Protein AF-A0A7S3GQQ9-F1 (afdb_monomer_lite)

Structure (mmCIF, N/CA/C/O backbone):
data_AF-A0A7S3GQQ9-F1
#
_entry.id   AF-A0A7S3GQQ9-F1
#
loop_
_atom_site.group_PDB
_atom_site.id
_atom_site.type_symbol
_atom_site.label_atom_id
_atom_site.label_alt_id
_atom_site.label_comp_id
_atom_site.label_asym_id
_atom_site.label_entity_id
_atom_site.label_seq_id
_atom_site.pdbx_PDB_ins_code
_atom_site.Cartn_x
_atom_site.Cartn_y
_atom_site.Cartn_z
_atom_site.occupancy
_atom_site.B_iso_or_equiv
_atom_site.auth_seq_id
_atom_site.auth_comp_id
_atom_site.auth_asym_id
_atom_site.auth_atom_id
_atom_site.pdbx_PDB_model_num
ATOM 1 N N . VAL A 1 1 ? 5.346 -10.139 11.114 1.00 88.38 1 VAL A N 1
ATOM 2 C CA . VAL A 1 1 ? 5.149 -9.420 9.827 1.00 88.38 1 VAL A CA 1
ATOM 3 C C . VAL A 1 1 ? 6.403 -9.417 8.951 1.00 88.38 1 VAL A C 1
ATOM 5 O O . VAL A 1 1 ? 6.369 -10.086 7.929 1.00 88.38 1 VAL A O 1
ATOM 8 N N . ARG A 1 2 ? 7.532 -8.804 9.357 1.00 91.38 2 ARG A N 1
ATOM 9 C CA . ARG A 1 2 ? 8.764 -8.683 8.534 1.00 91.38 2 ARG A CA 1
ATOM 10 C C . ARG A 1 2 ? 9.183 -9.958 7.782 1.00 91.38 2 ARG A C 1
ATOM 12 O O . ARG A 1 2 ? 9.299 -9.917 6.566 1.00 91.38 2 ARG A O 1
ATOM 19 N N . LYS A 1 3 ? 9.342 -11.098 8.471 1.00 93.31 3 LYS A N 1
ATOM 20 C CA . LYS A 1 3 ? 9.699 -12.393 7.844 1.00 93.31 3 LYS A CA 1
ATOM 21 C C . LYS A 1 3 ? 8.714 -12.811 6.739 1.00 93.31 3 LYS A C 1
ATOM 23 O O . LYS A 1 3 ? 9.135 -13.244 5.674 1.00 93.31 3 LYS A O 1
ATOM 28 N N . SER A 1 4 ? 7.415 -12.641 6.989 1.00 90.06 4 SER A N 1
ATOM 29 C CA . SER A 1 4 ? 6.343 -12.953 6.034 1.00 90.06 4 SER A CA 1
ATOM 30 C C . SER A 1 4 ? 6.395 -12.036 4.813 1.00 90.06 4 SER A C 1
ATOM 32 O O . SER A 1 4 ? 6.231 -12.504 3.693 1.00 90.06 4 SER A O 1
ATOM 34 N N . THR A 1 5 ? 6.648 -10.742 5.019 1.00 91.31 5 THR A N 1
ATOM 35 C CA . THR A 1 5 ? 6.787 -9.763 3.935 1.00 91.31 5 THR A CA 1
ATOM 36 C C . THR A 1 5 ? 8.020 -10.055 3.083 1.00 91.31 5 THR A C 1
ATOM 38 O O . THR A 1 5 ? 7.912 -10.063 1.864 1.00 91.31 5 THR A O 1
ATOM 41 N N . VAL A 1 6 ? 9.164 -10.383 3.698 1.00 95.38 6 VAL A N 1
ATOM 42 C CA . VAL A 1 6 ? 10.376 -10.809 2.973 1.00 95.38 6 VAL A CA 1
ATOM 43 C C . VAL A 1 6 ? 10.081 -12.034 2.109 1.00 95.38 6 VAL A C 1
ATOM 45 O O . VAL A 1 6 ? 10.368 -12.026 0.919 1.00 95.38 6 VAL A O 1
ATOM 48 N N . GLN A 1 7 ? 9.453 -13.067 2.680 1.00 93.38 7 GLN A N 1
ATOM 49 C CA . GLN A 1 7 ? 9.078 -14.267 1.931 1.00 93.38 7 GLN A CA 1
ATOM 50 C C . GLN A 1 7 ? 8.156 -13.937 0.751 1.00 93.38 7 GLN A C 1
ATOM 52 O O . GLN A 1 7 ? 8.340 -14.476 -0.338 1.00 93.38 7 GLN A O 1
ATOM 57 N N . TRP A 1 8 ? 7.190 -13.039 0.953 1.00 90.81 8 TRP A N 1
ATOM 58 C CA . TRP A 1 8 ? 6.289 -12.614 -0.109 1.00 90.81 8 TRP A CA 1
ATOM 59 C C . TRP A 1 8 ? 7.029 -11.851 -1.218 1.00 90.81 8 TRP A C 1
ATOM 61 O O . TRP A 1 8 ? 6.858 -12.199 -2.381 1.00 90.81 8 TRP A O 1
ATOM 71 N N . ILE A 1 9 ? 7.908 -10.897 -0.889 1.00 92.69 9 ILE A N 1
ATOM 72 C CA . ILE A 1 9 ? 8.714 -10.154 -1.878 1.00 92.69 9 ILE A CA 1
ATOM 73 C C . ILE A 1 9 ? 9.568 -11.121 -2.708 1.00 92.69 9 ILE A C 1
ATOM 75 O O . ILE A 1 9 ? 9.606 -11.033 -3.937 1.00 92.69 9 ILE A O 1
ATOM 79 N N . THR A 1 10 ? 10.236 -12.067 -2.044 1.00 92.31 10 THR A N 1
ATOM 80 C CA . THR A 1 10 ? 11.167 -12.981 -2.709 1.00 92.31 10 THR A CA 1
ATOM 81 C C . THR A 1 10 ? 10.444 -14.006 -3.581 1.00 92.31 10 THR A C 1
ATOM 83 O O . THR A 1 10 ? 10.880 -14.252 -4.704 1.00 92.31 10 THR A O 1
ATOM 86 N N . ASN A 1 11 ? 9.331 -14.572 -3.100 1.00 89.25 11 ASN A N 1
ATOM 87 C CA . ASN A 1 11 ? 8.756 -15.788 -3.688 1.00 89.25 11 ASN A CA 1
ATOM 88 C C . ASN A 1 11 ? 7.364 -15.608 -4.301 1.00 89.25 11 ASN A C 1
ATOM 90 O O . ASN A 1 11 ? 6.955 -16.429 -5.117 1.00 89.25 11 ASN A O 1
ATOM 94 N N . CYS A 1 12 ? 6.607 -14.590 -3.889 1.00 87.50 12 CYS A N 1
ATOM 95 C CA . CYS A 1 12 ? 5.177 -14.488 -4.199 1.00 87.50 12 CYS A CA 1
ATOM 96 C C . CYS A 1 12 ? 4.792 -13.208 -4.944 1.00 87.50 12 CYS A C 1
ATOM 98 O O . CYS A 1 12 ? 3.729 -13.177 -5.559 1.00 87.50 12 CYS A O 1
ATOM 100 N N . LEU A 1 13 ? 5.623 -12.163 -4.893 1.00 87.88 13 LEU A N 1
ATOM 101 C CA . LEU A 1 13 ? 5.375 -10.895 -5.569 1.00 87.88 13 LEU A CA 1
ATOM 102 C C . LEU A 1 13 ? 5.328 -11.117 -7.096 1.00 87.88 13 LEU A C 1
ATOM 104 O O . LEU A 1 13 ? 6.356 -11.481 -7.683 1.00 87.88 13 LEU A O 1
ATOM 108 N N . PRO A 1 14 ? 4.171 -10.884 -7.749 1.00 85.75 14 PRO A N 1
ATOM 109 C CA . PRO A 1 14 ? 3.947 -11.260 -9.142 1.00 85.75 14 PRO A CA 1
ATOM 110 C C . PRO A 1 14 ? 4.463 -10.186 -10.117 1.00 85.75 14 PRO A C 1
ATOM 112 O O . PRO A 1 14 ? 3.692 -9.590 -10.872 1.00 85.75 14 PRO A O 1
ATOM 115 N N . LEU A 1 15 ? 5.775 -9.927 -10.118 1.00 85.56 15 LEU A N 1
ATOM 116 C CA . LEU A 1 15 ? 6.415 -8.917 -10.981 1.00 85.56 15 LEU A CA 1
ATOM 117 C C . LEU A 1 15 ? 6.165 -9.168 -12.474 1.00 85.56 15 LEU A C 1
ATOM 119 O O . LEU A 1 15 ? 5.977 -8.234 -13.253 1.00 85.56 15 LEU A O 1
ATOM 123 N N . GLU A 1 16 ? 6.064 -10.437 -12.861 1.00 85.62 16 GLU A N 1
ATOM 124 C CA . GLU A 1 16 ? 5.759 -10.900 -14.217 1.00 85.62 16 GLU A CA 1
ATOM 125 C C . GLU A 1 16 ? 4.399 -10.405 -14.706 1.00 85.62 16 GLU A C 1
ATOM 127 O O . GLU A 1 16 ? 4.106 -10.466 -15.904 1.00 85.62 16 GLU A O 1
ATOM 132 N N . ARG A 1 17 ? 3.540 -9.969 -13.781 1.00 82.44 17 ARG A N 1
ATOM 133 C CA . ARG A 1 17 ? 2.213 -9.450 -14.076 1.00 82.44 17 ARG A CA 1
ATOM 134 C C . ARG A 1 17 ? 2.162 -7.930 -14.190 1.00 82.44 17 ARG A C 1
ATOM 136 O O . ARG A 1 17 ? 1.295 -7.418 -14.894 1.00 82.44 17 ARG A O 1
ATOM 143 N N . LEU A 1 18 ? 3.146 -7.238 -13.625 1.00 79.00 18 LEU A N 1
ATOM 144 C CA . LEU A 1 18 ? 3.287 -5.784 -13.717 1.00 79.00 18 LEU A CA 1
ATOM 145 C C . LEU A 1 18 ? 3.920 -5.327 -15.037 1.00 79.00 18 LEU A C 1
ATOM 147 O O . LEU A 1 18 ? 3.739 -4.187 -15.443 1.00 79.00 18 LEU A O 1
ATOM 151 N N . THR A 1 19 ? 4.632 -6.207 -15.746 1.00 79.31 19 THR A N 1
ATOM 152 C CA . THR A 1 19 ? 5.284 -5.859 -17.017 1.00 79.31 19 THR A CA 1
ATOM 153 C C . THR A 1 19 ? 5.236 -6.993 -18.038 1.00 79.31 19 THR A C 1
ATOM 155 O O . THR A 1 19 ? 5.184 -8.172 -17.687 1.00 79.31 19 THR A O 1
ATOM 158 N N . LEU A 1 20 ? 5.256 -6.634 -19.325 1.00 76.50 20 LEU A N 1
ATOM 159 C CA . LEU A 1 20 ? 5.416 -7.581 -20.433 1.00 76.50 20 LEU A CA 1
ATOM 160 C C . LEU A 1 20 ? 6.873 -8.047 -20.582 1.00 76.50 20 LEU A C 1
ATOM 162 O O . LEU A 1 20 ? 7.127 -9.141 -21.084 1.00 76.50 20 LEU A O 1
ATOM 166 N N . LYS A 1 21 ? 7.835 -7.229 -20.136 1.00 79.19 21 LYS A N 1
ATOM 167 C CA . LYS A 1 21 ? 9.267 -7.527 -20.231 1.00 79.19 21 LYS A CA 1
ATOM 168 C C . LYS A 1 21 ? 9.681 -8.432 -19.072 1.00 79.19 21 LYS A C 1
ATOM 170 O O . LYS A 1 21 ? 9.809 -7.979 -17.939 1.00 79.19 21 LYS A O 1
ATOM 175 N N . LYS A 1 22 ? 9.898 -9.714 -19.363 1.00 81.31 22 LYS A N 1
ATOM 176 C CA . LYS A 1 22 ? 10.307 -10.728 -18.378 1.00 81.31 22 LYS A CA 1
ATOM 177 C C . LYS A 1 22 ? 11.829 -10.783 -18.234 1.00 81.31 22 LYS A C 1
ATOM 179 O O . LYS A 1 22 ? 12.447 -11.784 -18.582 1.00 81.31 22 LYS A O 1
ATOM 184 N N . ASP A 1 23 ? 12.430 -9.695 -17.757 1.00 91.19 23 ASP A N 1
ATOM 185 C CA . ASP A 1 23 ? 13.863 -9.669 -17.458 1.00 91.19 23 ASP A CA 1
ATOM 186 C C . ASP A 1 23 ? 14.133 -10.072 -16.002 1.00 91.19 23 ASP A C 1
ATOM 188 O O . ASP A 1 23 ? 13.773 -9.367 -15.056 1.00 91.19 23 ASP A O 1
ATOM 192 N N . VAL A 1 24 ? 14.811 -11.208 -15.831 1.00 91.88 24 VAL A N 1
ATOM 193 C CA . VAL A 1 24 ? 15.143 -11.784 -14.521 1.00 91.88 24 VAL A CA 1
ATOM 194 C C . VAL A 1 24 ? 16.036 -10.846 -13.710 1.00 91.88 24 VAL A C 1
ATOM 196 O O . VAL A 1 24 ? 15.862 -10.745 -12.494 1.00 91.88 24 VAL A O 1
ATOM 199 N N . ARG A 1 25 ? 16.965 -10.130 -14.362 1.00 93.81 25 ARG A N 1
ATOM 200 C CA . ARG A 1 25 ? 17.867 -9.196 -13.670 1.00 93.81 25 ARG A CA 1
ATOM 201 C C . ARG A 1 25 ? 17.085 -8.016 -13.108 1.00 93.81 25 ARG A C 1
ATOM 203 O O . ARG A 1 25 ? 17.190 -7.744 -11.916 1.00 93.81 25 ARG A O 1
ATOM 210 N N . THR A 1 26 ? 16.229 -7.401 -13.924 1.00 92.56 26 THR A N 1
ATOM 211 C CA . THR A 1 26 ? 15.314 -6.339 -13.486 1.00 92.56 26 THR A CA 1
ATOM 212 C C . THR A 1 26 ? 14.441 -6.799 -12.318 1.00 92.56 26 THR A C 1
ATOM 214 O O . THR A 1 26 ? 14.336 -6.090 -11.320 1.00 92.56 26 THR A O 1
ATOM 217 N N . PHE A 1 27 ? 13.856 -7.999 -12.379 1.00 94.25 27 PHE A N 1
ATOM 218 C CA . PHE A 1 27 ? 13.040 -8.517 -11.275 1.00 94.25 27 PHE A CA 1
ATOM 219 C C . PHE A 1 27 ? 13.831 -8.724 -9.989 1.00 94.25 27 PHE A C 1
ATOM 221 O O . PHE A 1 27 ? 13.328 -8.421 -8.909 1.00 94.25 27 PHE A O 1
ATOM 228 N N . HIS A 1 28 ? 15.064 -9.216 -10.086 1.00 95.19 28 HIS A N 1
ATOM 229 C CA . HIS A 1 28 ? 15.936 -9.323 -8.926 1.00 95.19 28 HIS A CA 1
ATOM 230 C C . HIS A 1 28 ? 16.237 -7.944 -8.324 1.00 95.19 28 HIS A C 1
ATOM 232 O O . HIS A 1 28 ? 16.066 -7.763 -7.121 1.00 95.19 28 HIS A O 1
ATOM 238 N N . THR A 1 29 ? 16.587 -6.954 -9.151 1.00 95.19 29 THR A N 1
ATOM 239 C CA . THR A 1 29 ? 16.833 -5.575 -8.705 1.00 95.19 29 THR A CA 1
ATOM 240 C C . THR A 1 29 ? 15.618 -4.973 -8.001 1.00 95.19 29 THR A C 1
ATOM 242 O O . THR A 1 29 ? 15.770 -4.404 -6.922 1.00 95.19 29 THR A O 1
ATOM 245 N N . VAL A 1 30 ? 14.414 -5.149 -8.556 1.00 95.19 30 VAL A N 1
ATOM 246 C CA . VAL A 1 30 ? 13.167 -4.685 -7.926 1.00 95.19 30 VAL A CA 1
ATOM 247 C C . VAL A 1 30 ? 12.942 -5.384 -6.586 1.00 95.19 30 VAL A C 1
ATOM 249 O O . VAL A 1 30 ? 12.647 -4.732 -5.595 1.00 95.19 30 VAL A O 1
ATOM 252 N N . ARG A 1 31 ? 13.124 -6.707 -6.498 1.00 95.94 31 ARG A N 1
ATOM 253 C CA . ARG A 1 31 ? 12.977 -7.417 -5.214 1.00 95.94 31 ARG A CA 1
ATOM 254 C C . ARG A 1 31 ? 13.957 -6.898 -4.163 1.00 95.94 31 ARG A C 1
ATOM 256 O O . ARG A 1 31 ? 13.552 -6.686 -3.027 1.00 95.94 31 ARG A O 1
ATOM 263 N N . VAL A 1 32 ? 15.214 -6.657 -4.534 1.00 96.31 32 VAL A N 1
ATOM 264 C CA . VAL A 1 32 ? 16.226 -6.107 -3.619 1.00 96.31 32 VAL A CA 1
ATOM 265 C C . VAL A 1 32 ? 15.848 -4.700 -3.152 1.00 96.31 32 VAL A C 1
ATOM 267 O O . VAL A 1 32 ? 15.940 -4.428 -1.955 1.00 96.31 32 VAL A O 1
ATOM 270 N N . SER A 1 33 ? 15.357 -3.828 -4.041 1.00 95.81 33 SER A N 1
ATOM 271 C CA . SER A 1 33 ? 14.954 -2.467 -3.656 1.00 95.81 33 SER A CA 1
ATOM 272 C C . SER A 1 33 ? 13.759 -2.442 -2.698 1.00 95.81 33 SER A C 1
ATOM 274 O O . SER A 1 33 ? 13.627 -1.519 -1.905 1.00 95.81 33 SER A O 1
ATOM 276 N N . LEU A 1 34 ? 12.909 -3.472 -2.715 1.00 96.69 34 LEU A N 1
ATOM 277 C CA . LEU A 1 34 ? 11.761 -3.601 -1.808 1.00 96.69 34 LEU A CA 1
ATOM 278 C C . LEU A 1 34 ? 12.126 -4.120 -0.409 1.00 96.69 34 LEU A C 1
ATOM 280 O O . LEU A 1 34 ? 11.298 -4.076 0.499 1.00 96.69 34 LEU A O 1
ATOM 284 N N . LEU A 1 35 ? 13.351 -4.617 -0.217 1.00 97.12 35 LEU A N 1
ATOM 285 C CA . LEU A 1 35 ? 13.828 -5.168 1.056 1.00 97.12 35 LEU A CA 1
ATOM 286 C C . LEU A 1 35 ? 14.537 -4.130 1.939 1.00 97.12 35 LEU A C 1
ATOM 288 O O . LEU A 1 35 ? 15.109 -4.493 2.972 1.00 97.12 35 LEU A O 1
ATOM 292 N N . VAL A 1 36 ? 14.497 -2.849 1.569 1.00 96.94 36 VAL A N 1
ATOM 293 C CA . VAL A 1 36 ? 15.103 -1.779 2.368 1.00 96.94 36 VAL A CA 1
ATOM 294 C C . VAL A 1 36 ? 14.316 -1.530 3.669 1.00 96.94 36 VAL A C 1
ATOM 296 O O . VAL A 1 36 ? 13.090 -1.688 3.694 1.00 96.94 36 VAL A O 1
ATOM 299 N N . PRO A 1 37 ? 14.983 -1.163 4.782 1.00 96.94 37 PRO A N 1
ATOM 300 C CA . PRO A 1 37 ? 14.340 -0.953 6.084 1.00 96.94 37 PRO A CA 1
ATOM 301 C C . PRO A 1 37 ? 13.153 0.019 6.061 1.00 96.94 37 PRO A C 1
ATOM 303 O O . PRO A 1 37 ? 12.180 -0.177 6.791 1.00 96.94 37 PRO A O 1
ATOM 306 N N . GLU A 1 38 ? 13.224 1.043 5.218 1.00 97.31 38 GLU A N 1
ATOM 307 C CA . GLU A 1 38 ? 12.233 2.106 5.053 1.00 97.31 38 GLU A CA 1
ATOM 308 C C . GLU A 1 38 ? 10.870 1.547 4.632 1.00 97.31 38 GLU A C 1
ATOM 310 O O . GLU A 1 38 ? 9.848 1.984 5.157 1.00 97.31 38 GLU A O 1
ATOM 315 N N . VAL A 1 39 ? 10.845 0.508 3.788 1.00 97.38 39 VAL A N 1
ATOM 316 C CA . VAL A 1 39 ? 9.603 -0.168 3.375 1.00 97.38 39 VAL A CA 1
ATOM 317 C C . VAL A 1 39 ? 8.908 -0.799 4.580 1.00 97.38 39 VAL A C 1
ATOM 319 O O . VAL A 1 39 ? 7.702 -0.649 4.762 1.00 97.38 39 VAL A O 1
ATOM 322 N N . PHE A 1 40 ? 9.660 -1.469 5.457 1.00 97.75 40 PHE A N 1
ATOM 323 C CA . PHE A 1 40 ? 9.090 -2.099 6.652 1.00 97.75 40 PHE A CA 1
ATOM 324 C C . PHE A 1 40 ? 8.633 -1.076 7.693 1.00 97.75 40 PHE A C 1
ATOM 326 O O . PHE A 1 40 ? 7.600 -1.287 8.332 1.00 97.75 40 PHE A O 1
ATOM 333 N N . LYS A 1 41 ? 9.379 0.025 7.856 1.00 97.81 41 LYS A N 1
ATOM 334 C CA . LYS A 1 41 ? 8.972 1.148 8.714 1.00 97.81 41 LYS A CA 1
ATOM 335 C C . LYS A 1 41 ? 7.652 1.739 8.223 1.00 97.81 41 LYS A C 1
ATOM 337 O O . LYS A 1 41 ? 6.728 1.897 9.017 1.00 97.81 41 LYS A O 1
ATOM 342 N N . LEU A 1 42 ? 7.539 1.974 6.915 1.00 97.81 42 LEU A N 1
ATOM 343 C CA . LEU A 1 42 ? 6.335 2.516 6.300 1.00 97.81 42 LEU A CA 1
ATOM 344 C C . LEU A 1 42 ? 5.137 1.563 6.437 1.00 97.81 42 LEU A C 1
ATOM 346 O O . LEU A 1 42 ? 4.053 2.010 6.797 1.00 97.81 42 LEU A O 1
ATOM 350 N N . ILE A 1 43 ? 5.330 0.248 6.262 1.00 98.00 43 ILE A N 1
ATOM 351 C CA . ILE A 1 43 ? 4.286 -0.761 6.532 1.00 98.00 43 ILE A CA 1
ATOM 352 C C . ILE A 1 43 ? 3.769 -0.649 7.970 1.00 98.00 43 ILE A C 1
ATOM 354 O O . ILE A 1 43 ? 2.557 -0.626 8.186 1.00 98.00 43 ILE A O 1
ATOM 358 N N . GLY A 1 44 ? 4.669 -0.589 8.956 1.00 97.56 44 GLY A N 1
ATOM 359 C CA . GLY A 1 44 ? 4.288 -0.475 10.366 1.00 97.56 44 GLY A CA 1
ATOM 360 C C . GLY A 1 44 ? 3.500 0.805 10.643 1.00 97.56 44 GLY A C 1
ATOM 361 O O . GLY A 1 44 ? 2.420 0.751 11.231 1.00 97.56 44 GLY A O 1
ATOM 362 N N . LEU A 1 45 ? 3.999 1.936 10.143 1.00 97.38 45 LEU A N 1
ATOM 363 C CA . LEU A 1 45 ? 3.378 3.242 10.328 1.00 97.38 45 LEU A CA 1
ATOM 364 C C . LEU A 1 45 ? 1.987 3.319 9.688 1.00 97.38 45 LEU A C 1
ATOM 366 O O . LEU A 1 45 ? 1.037 3.747 10.338 1.00 97.38 45 LEU A O 1
ATOM 370 N N . LEU A 1 46 ? 1.840 2.825 8.457 1.00 97.56 46 LEU A N 1
ATOM 371 C CA . LEU A 1 46 ? 0.555 2.767 7.759 1.00 97.56 46 LEU A CA 1
ATOM 372 C C . LEU A 1 46 ? -0.438 1.833 8.440 1.00 97.56 46 LEU A C 1
ATOM 374 O O . LEU A 1 46 ? -1.625 2.138 8.492 1.00 97.56 46 LEU A O 1
ATOM 378 N N . SER A 1 47 ? 0.037 0.718 8.995 1.00 97.06 47 SER A N 1
ATOM 379 C CA . SER A 1 47 ? -0.818 -0.207 9.743 1.00 97.06 47 SER A CA 1
ATOM 380 C C . SER A 1 47 ? -1.363 0.445 11.012 1.00 97.06 47 SER A C 1
ATOM 382 O O . SER A 1 47 ? -2.546 0.307 11.312 1.00 97.06 47 SER A O 1
ATOM 384 N N . HIS A 1 48 ? -0.522 1.183 11.743 1.00 95.75 48 HIS A N 1
ATOM 385 C CA . HIS A 1 48 ? -0.957 1.933 12.920 1.00 95.75 48 HIS A CA 1
ATOM 386 C C . HIS A 1 48 ? -1.881 3.095 12.560 1.00 95.75 48 HIS A C 1
ATOM 388 O O . HIS A 1 48 ? -2.902 3.271 13.218 1.00 95.75 48 HIS A O 1
ATOM 394 N N . LEU A 1 49 ? -1.568 3.851 11.507 1.00 95.06 49 LEU A N 1
ATOM 395 C CA . LEU A 1 49 ? -2.426 4.935 11.036 1.00 95.06 49 LEU A CA 1
ATOM 396 C C . LEU A 1 49 ? -3.811 4.396 10.660 1.00 95.06 49 LEU A C 1
ATOM 398 O O . LEU A 1 49 ? -4.826 4.901 11.130 1.00 95.06 49 LEU A O 1
ATOM 402 N N . LEU A 1 50 ? -3.858 3.315 9.879 1.00 95.12 50 LEU A N 1
ATOM 403 C CA . LEU A 1 50 ? -5.110 2.681 9.478 1.00 95.12 50 LEU A CA 1
ATOM 404 C C . LEU A 1 50 ? -5.901 2.143 10.674 1.00 95.12 50 LEU A C 1
ATOM 406 O O . LEU A 1 50 ? -7.121 2.285 10.701 1.00 95.12 50 LEU A O 1
ATOM 410 N N . TYR A 1 51 ? -5.224 1.548 11.661 1.00 95.12 51 TYR A N 1
ATOM 411 C CA . TYR A 1 51 ? -5.871 1.094 12.890 1.00 95.12 51 TYR A CA 1
ATOM 412 C C . TYR A 1 51 ? -6.626 2.241 13.564 1.00 95.12 51 TYR A C 1
ATOM 414 O O . TYR A 1 51 ? -7.814 2.099 13.841 1.00 95.12 51 TYR A O 1
ATOM 422 N N . TRP A 1 52 ? -5.976 3.387 13.770 1.00 93.81 52 TRP A N 1
ATOM 423 C CA . TRP A 1 52 ? -6.618 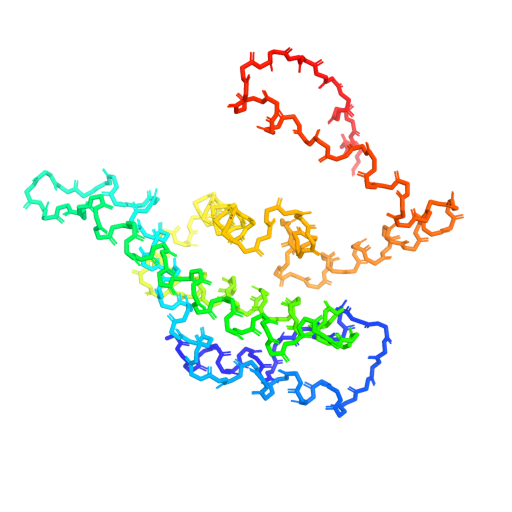4.526 14.424 1.00 93.81 52 TRP A CA 1
ATOM 424 C C . TRP A 1 52 ? -7.760 5.115 13.596 1.00 93.81 52 TRP A C 1
ATOM 426 O O . TRP A 1 52 ? -8.793 5.462 14.159 1.00 93.81 52 TRP A O 1
ATOM 436 N N . LEU A 1 53 ? -7.627 5.137 12.268 1.00 90.81 53 LEU A N 1
ATOM 437 C CA . LEU A 1 53 ? -8.668 5.642 11.368 1.00 90.81 53 LEU A CA 1
ATOM 438 C C . LEU A 1 53 ? -9.900 4.729 11.247 1.00 90.81 53 LEU A C 1
ATOM 440 O O . LEU A 1 53 ? -10.975 5.215 10.909 1.00 90.81 53 LEU A O 1
ATOM 444 N N . VAL A 1 54 ? -9.755 3.415 11.453 1.00 90.31 54 VAL A N 1
ATOM 445 C CA . VAL A 1 54 ? -10.833 2.436 11.199 1.00 90.31 54 VAL A CA 1
ATOM 446 C C . VAL A 1 54 ? -11.360 1.796 12.479 1.00 90.31 54 VAL A C 1
ATOM 448 O O . VAL A 1 54 ? -12.567 1.645 12.635 1.00 90.31 54 VAL A O 1
ATOM 451 N N . LEU A 1 55 ? -10.469 1.396 13.382 1.00 89.12 55 LEU A N 1
ATOM 452 C CA . LEU A 1 55 ? -10.799 0.641 14.593 1.00 89.12 55 LEU A CA 1
ATOM 453 C C . LEU A 1 55 ? -10.663 1.476 15.870 1.00 89.12 55 LEU A C 1
ATOM 455 O O . LEU A 1 55 ? -11.217 1.091 16.896 1.00 89.12 55 LEU A O 1
ATOM 459 N N . GLY A 1 56 ? -9.966 2.616 15.815 1.00 85.56 56 GLY A N 1
ATOM 460 C CA . GLY A 1 56 ? -9.760 3.503 16.964 1.00 85.56 56 GLY A CA 1
ATOM 461 C C . GLY A 1 56 ? -11.062 3.997 17.598 1.00 85.56 56 GLY A C 1
ATOM 462 O O . GLY A 1 56 ? -11.121 4.159 18.812 1.00 85.56 56 GLY A O 1
ATOM 463 N N . VAL A 1 57 ? -12.123 4.137 16.798 1.00 84.06 57 VAL A N 1
ATOM 464 C CA . VAL A 1 57 ? -13.463 4.555 17.251 1.00 84.06 57 VAL A CA 1
ATOM 465 C C . VAL A 1 57 ? -14.145 3.548 18.182 1.00 84.06 57 VAL A C 1
ATOM 467 O O . VAL A 1 57 ? -15.059 3.919 18.905 1.00 84.06 57 VAL A O 1
ATOM 470 N N . ASN A 1 58 ? -13.709 2.284 18.181 1.00 83.38 58 ASN A N 1
ATOM 471 C CA . ASN A 1 58 ? -14.307 1.216 18.989 1.00 83.38 58 ASN A CA 1
ATOM 472 C C . ASN A 1 58 ? -13.625 1.047 20.357 1.00 83.38 58 ASN A C 1
ATOM 474 O O . ASN A 1 58 ? -13.911 0.084 21.070 1.00 83.38 58 ASN A O 1
ATOM 478 N N . ARG A 1 59 ? -12.671 1.917 20.711 1.00 84.44 59 ARG A N 1
ATOM 479 C CA . ARG A 1 59 ? -11.999 1.858 22.013 1.00 84.44 59 ARG A CA 1
ATOM 480 C C . ARG A 1 59 ? -12.913 2.382 23.116 1.00 84.44 59 ARG A C 1
ATOM 482 O O . ARG A 1 59 ? -13.766 3.229 22.872 1.00 84.44 59 ARG A O 1
ATOM 489 N N . SER A 1 60 ? -12.723 1.866 24.330 1.00 82.38 60 SER A N 1
ATOM 490 C CA . SER A 1 60 ? -13.477 2.338 25.492 1.00 82.38 60 SER A CA 1
ATOM 491 C C . SER A 1 60 ? -13.155 3.809 25.780 1.00 82.38 60 SER A C 1
ATOM 493 O O . SER A 1 60 ? -12.036 4.249 25.528 1.00 82.38 60 SER A O 1
ATOM 495 N N . GLU A 1 61 ? -14.099 4.567 26.343 1.00 75.81 61 GLU A N 1
ATOM 496 C CA . GLU A 1 61 ? -13.855 5.961 26.766 1.00 75.81 61 GLU A CA 1
ATOM 497 C C . GLU A 1 61 ? -12.748 6.075 27.829 1.00 75.81 61 GLU A C 1
ATOM 499 O O . GLU A 1 61 ? -12.147 7.133 27.993 1.00 75.81 61 GLU A O 1
ATOM 504 N N . ASN A 1 62 ? -12.447 4.971 28.522 1.00 78.88 62 ASN A N 1
ATOM 505 C CA . ASN A 1 62 ? -11.383 4.893 29.520 1.00 78.88 62 ASN A CA 1
ATOM 506 C C . ASN A 1 62 ? -10.000 4.619 28.904 1.00 78.88 62 ASN A C 1
ATOM 508 O O . ASN A 1 62 ? -8.990 4.701 29.605 1.00 78.88 62 ASN A O 1
ATOM 512 N N . ASP A 1 63 ? -9.932 4.273 27.617 1.00 83.69 63 ASP A N 1
ATOM 513 C CA . ASP A 1 63 ? -8.672 4.084 26.911 1.00 83.69 63 ASP A CA 1
ATOM 514 C C . ASP A 1 63 ? -8.131 5.435 26.438 1.00 83.69 63 ASP A C 1
ATOM 516 O O . ASP A 1 63 ? -8.861 6.277 25.918 1.00 83.69 63 ASP A O 1
ATOM 520 N N . GLN A 1 64 ? -6.814 5.617 26.533 1.00 80.19 64 GLN A N 1
ATOM 521 C CA . GLN A 1 64 ? -6.164 6.801 25.987 1.00 80.19 64 GLN A CA 1
ATOM 522 C C . GLN A 1 64 ? -6.390 6.882 24.469 1.00 80.19 64 GLN A C 1
ATOM 524 O O . GLN A 1 64 ? -5.900 6.043 23.704 1.00 80.19 64 GLN A O 1
ATOM 529 N N . GLN A 1 65 ? -7.135 7.901 24.039 1.00 85.12 65 GLN A N 1
ATOM 530 C CA . GLN A 1 65 ? -7.334 8.199 22.627 1.00 85.12 65 GLN A CA 1
ATOM 531 C C . GLN A 1 65 ? -6.069 8.811 22.022 1.00 85.12 65 GLN A C 1
ATOM 533 O O . GLN A 1 65 ? -5.282 9.480 22.698 1.00 85.12 65 GLN A O 1
ATOM 538 N N . LEU A 1 66 ? -5.870 8.570 20.728 1.00 86.75 66 LEU A N 1
ATOM 539 C CA . LEU A 1 66 ? -4.816 9.235 19.977 1.00 86.75 66 LEU A CA 1
ATOM 540 C C . LEU A 1 66 ? -5.204 10.704 19.780 1.00 86.75 66 LEU A C 1
ATOM 542 O O . LEU A 1 66 ? -6.301 10.982 19.299 1.00 86.75 66 LEU A O 1
ATOM 546 N N . THR A 1 67 ? -4.313 11.631 20.130 1.00 90.75 67 THR A N 1
ATOM 547 C CA . THR A 1 67 ? -4.568 13.058 19.901 1.00 90.75 67 THR A CA 1
ATOM 548 C C . THR A 1 67 ? -4.491 13.394 18.411 1.00 90.75 67 THR A C 1
ATOM 550 O O . THR A 1 67 ? -3.839 12.689 17.630 1.00 90.75 67 THR A O 1
ATOM 553 N N . GLU A 1 68 ? -5.137 14.487 18.001 1.00 88.62 68 GLU A N 1
ATOM 554 C CA . GLU A 1 68 ? -5.097 14.952 16.609 1.00 88.62 68 GLU A CA 1
ATOM 555 C C . GLU A 1 68 ? -3.669 15.302 16.165 1.00 88.62 68 GLU A C 1
ATOM 557 O O . GLU A 1 68 ? -3.287 15.039 15.020 1.00 88.62 68 GLU A O 1
ATOM 562 N N . GLU A 1 69 ? -2.839 15.820 17.075 1.00 91.75 69 GLU A N 1
ATOM 563 C CA . GLU A 1 69 ? -1.431 16.120 16.805 1.00 91.75 69 GLU A CA 1
ATOM 564 C C . GLU A 1 69 ? -0.635 14.842 16.542 1.00 91.75 69 GLU A C 1
ATOM 566 O O . GLU A 1 69 ? 0.166 14.792 15.608 1.00 91.75 69 GLU A O 1
ATOM 571 N N . ALA A 1 70 ? -0.873 13.783 17.323 1.00 92.06 70 ALA A N 1
ATOM 572 C CA . ALA A 1 70 ? -0.213 12.499 17.125 1.00 92.06 70 ALA A CA 1
ATOM 573 C C . ALA A 1 70 ? -0.645 11.840 15.804 1.00 92.06 70 ALA A C 1
ATOM 575 O O . ALA A 1 70 ? 0.199 11.307 15.078 1.00 92.06 70 ALA A O 1
ATOM 576 N N . LEU A 1 71 ? -1.931 11.927 15.446 1.00 90.00 71 LEU A N 1
ATOM 577 C CA . LEU A 1 71 ? -2.434 11.448 14.156 1.00 90.00 71 LEU A CA 1
ATOM 578 C C . LEU A 1 71 ? -1.795 12.210 12.984 1.00 90.00 71 LEU A C 1
ATOM 580 O O . LEU A 1 71 ? -1.341 11.596 12.015 1.00 90.00 71 LEU A O 1
ATOM 584 N N . SER A 1 72 ? -1.702 13.536 13.100 1.00 89.31 72 SER A N 1
ATOM 585 C CA . SER A 1 72 ? -1.067 14.403 12.102 1.00 89.31 72 SER A CA 1
ATOM 586 C C . SER A 1 72 ? 0.426 14.101 11.961 1.00 89.31 72 SER A C 1
ATOM 588 O O . SER A 1 72 ? 0.933 13.982 10.847 1.00 89.31 72 SER A O 1
ATOM 590 N N . ALA A 1 73 ? 1.131 13.881 13.073 1.00 93.25 73 ALA A N 1
ATOM 591 C CA . ALA A 1 73 ? 2.537 13.488 13.062 1.00 93.25 73 ALA A CA 1
ATOM 592 C C . ALA A 1 73 ? 2.754 12.136 12.361 1.00 93.25 73 ALA A C 1
ATOM 594 O O . ALA A 1 73 ? 3.691 11.989 11.574 1.00 93.25 73 ALA A O 1
ATOM 595 N N . MET A 1 74 ? 1.871 11.156 12.588 1.00 93.31 74 MET A N 1
ATOM 596 C CA . MET A 1 74 ? 1.926 9.866 11.891 1.00 93.31 74 MET A CA 1
ATOM 597 C C . MET A 1 74 ? 1.694 10.007 10.385 1.00 93.31 74 MET A C 1
ATOM 599 O O . MET A 1 74 ? 2.384 9.355 9.599 1.00 93.31 74 MET A O 1
ATOM 603 N N . PHE A 1 75 ? 0.741 10.851 9.984 1.00 92.19 75 PHE A N 1
ATOM 604 C CA . PHE A 1 75 ? 0.476 11.154 8.579 1.00 92.19 75 PHE A CA 1
ATOM 605 C C . PHE A 1 75 ? 1.714 11.755 7.905 1.00 92.19 75 PHE A C 1
ATOM 607 O O . PHE A 1 75 ? 2.173 11.236 6.886 1.00 92.19 75 PHE A O 1
ATOM 614 N N . THR A 1 76 ? 2.297 12.797 8.506 1.00 91.62 76 THR A N 1
ATOM 615 C CA . THR A 1 76 ? 3.500 13.463 7.992 1.00 91.62 76 THR A CA 1
ATOM 616 C C . THR A 1 76 ? 4.664 12.487 7.872 1.00 91.62 76 THR A C 1
ATOM 618 O O . THR A 1 76 ? 5.257 12.375 6.803 1.00 91.62 76 THR A O 1
ATOM 621 N N . ALA A 1 77 ? 4.931 11.689 8.909 1.00 95.94 77 ALA A N 1
ATOM 622 C CA . ALA A 1 77 ? 6.007 10.701 8.878 1.00 95.94 77 ALA A CA 1
ATOM 623 C C . ALA A 1 77 ? 5.805 9.633 7.782 1.00 95.94 77 ALA A C 1
ATOM 625 O O . ALA A 1 77 ? 6.771 9.179 7.164 1.00 95.94 77 ALA A O 1
ATOM 626 N N . ALA A 1 78 ? 4.557 9.231 7.504 1.00 95.00 78 ALA A N 1
ATOM 627 C CA . ALA A 1 78 ? 4.256 8.280 6.434 1.00 95.00 78 ALA A CA 1
ATOM 628 C C . ALA A 1 78 ? 4.495 8.904 5.058 1.00 95.00 78 ALA A C 1
ATOM 630 O O . ALA A 1 78 ? 5.085 8.262 4.186 1.00 95.00 78 ALA A O 1
ATOM 631 N N . HIS A 1 79 ? 4.081 10.158 4.882 1.00 92.69 79 HIS A N 1
ATOM 632 C CA . HIS A 1 79 ? 4.277 10.904 3.646 1.00 92.69 79 HIS A CA 1
ATOM 633 C C . HIS A 1 79 ? 5.762 11.193 3.369 1.00 92.69 79 HIS A C 1
ATOM 635 O O . HIS A 1 79 ? 6.220 11.054 2.234 1.00 92.69 79 HIS A O 1
ATOM 641 N N . GLU A 1 80 ? 6.544 11.539 4.392 1.00 94.19 80 GLU A N 1
ATOM 642 C CA . GLU A 1 80 ? 7.990 11.760 4.274 1.00 94.19 80 GLU A CA 1
ATOM 643 C C . GLU A 1 80 ? 8.729 10.479 3.870 1.00 94.19 80 GLU A C 1
ATOM 645 O O . GLU A 1 80 ? 9.512 10.487 2.918 1.00 94.19 80 GLU A O 1
ATOM 650 N N . LEU A 1 81 ? 8.439 9.352 4.535 1.00 96.56 81 LEU A N 1
ATOM 651 C CA . LEU A 1 81 ? 9.018 8.053 4.181 1.00 96.56 81 LEU A CA 1
ATOM 652 C C . LEU A 1 81 ? 8.651 7.630 2.756 1.00 96.56 81 LEU A C 1
ATOM 654 O O . LEU A 1 81 ? 9.513 7.143 2.021 1.00 96.56 81 LEU A O 1
ATOM 658 N N . TRP A 1 82 ? 7.393 7.829 2.354 1.00 95.25 82 TRP A N 1
ATOM 659 C CA . TRP A 1 82 ? 6.973 7.588 0.977 1.00 95.25 82 TRP A CA 1
ATOM 660 C C . TRP A 1 82 ? 7.735 8.471 -0.010 1.00 95.25 82 TRP A C 1
ATOM 662 O O . TRP A 1 82 ? 8.294 7.944 -0.963 1.00 95.25 82 TRP A O 1
ATOM 672 N N . SER A 1 83 ? 7.842 9.776 0.245 1.00 93.38 83 SER A N 1
ATOM 673 C CA . SER A 1 83 ? 8.545 10.722 -0.633 1.00 93.38 83 SER A CA 1
ATOM 674 C C . SER A 1 83 ? 10.013 10.335 -0.857 1.00 93.38 83 SER A C 1
ATOM 676 O O . SER A 1 83 ? 10.529 10.465 -1.969 1.00 93.38 83 SER A O 1
ATOM 678 N N . VAL A 1 84 ? 10.689 9.821 0.178 1.00 95.31 84 VAL A N 1
ATOM 679 C CA . VAL A 1 84 ? 12.060 9.293 0.069 1.00 95.31 84 VAL A CA 1
ATOM 680 C C . VAL A 1 84 ? 12.107 8.067 -0.844 1.00 95.31 84 VAL A C 1
ATOM 682 O O . VAL A 1 84 ? 12.923 8.025 -1.765 1.00 95.31 84 VAL A O 1
ATOM 685 N N . LEU A 1 85 ? 11.237 7.079 -0.613 1.00 95.81 85 LEU A N 1
ATOM 686 C CA . LEU A 1 85 ? 11.170 5.857 -1.423 1.00 95.81 85 LEU A CA 1
ATOM 687 C C . LEU A 1 85 ? 10.773 6.152 -2.876 1.00 95.81 85 LEU A C 1
ATOM 689 O O . LEU A 1 85 ? 11.354 5.607 -3.814 1.00 95.81 85 LEU A O 1
ATOM 693 N N . GLU A 1 86 ? 9.815 7.052 -3.076 1.00 94.56 86 GLU A N 1
ATOM 694 C CA . GLU A 1 86 ? 9.369 7.493 -4.390 1.00 94.56 86 GLU A CA 1
ATOM 695 C C . GLU A 1 86 ? 10.496 8.208 -5.142 1.00 94.56 86 GLU A C 1
ATOM 697 O O . GLU A 1 86 ? 10.778 7.897 -6.303 1.00 94.56 86 GLU A O 1
ATOM 702 N N . GLY A 1 87 ? 11.196 9.122 -4.464 1.00 93.00 87 GLY A N 1
ATOM 703 C CA . GLY A 1 87 ? 12.320 9.878 -5.011 1.00 93.00 87 GLY A CA 1
ATOM 704 C C . GLY A 1 87 ? 13.439 9.000 -5.578 1.00 93.00 87 GLY A C 1
ATOM 705 O O . GLY A 1 87 ? 14.051 9.369 -6.581 1.00 93.00 87 GLY A O 1
ATOM 706 N N . GLN A 1 88 ? 13.663 7.813 -5.004 1.00 94.81 88 GLN A N 1
ATOM 707 C CA . GLN A 1 88 ? 14.668 6.848 -5.474 1.00 94.81 88 GLN A CA 1
ATOM 708 C C . GLN A 1 88 ? 14.321 6.211 -6.829 1.00 94.81 88 GLN A C 1
ATOM 710 O O . GLN A 1 88 ? 15.204 5.680 -7.506 1.00 94.81 88 GLN A O 1
ATOM 715 N N . HIS A 1 89 ? 13.051 6.241 -7.240 1.00 93.06 89 HIS A N 1
ATOM 716 C CA . HIS A 1 89 ? 12.573 5.478 -8.395 1.00 93.06 89 HIS A CA 1
ATOM 717 C C . HIS A 1 89 ? 11.875 6.333 -9.460 1.00 93.06 89 HIS A C 1
ATOM 719 O O . HIS A 1 89 ? 11.955 5.989 -10.644 1.00 93.06 89 HIS A O 1
ATOM 725 N N . ARG A 1 90 ? 11.261 7.462 -9.082 1.00 91.00 90 ARG A N 1
ATOM 726 C CA . ARG A 1 90 ? 10.420 8.295 -9.964 1.00 91.00 90 ARG A CA 1
ATOM 727 C C . ARG A 1 90 ? 11.124 8.844 -11.207 1.00 91.00 90 ARG A C 1
ATOM 729 O O . ARG A 1 90 ? 10.481 9.106 -12.214 1.00 91.00 90 ARG A O 1
ATOM 736 N N . ASN A 1 91 ? 12.450 8.976 -11.166 1.00 89.56 91 ASN A N 1
ATOM 737 C CA . ASN A 1 91 ? 13.237 9.515 -12.281 1.00 89.56 91 ASN A CA 1
ATOM 738 C C . ASN A 1 91 ? 13.651 8.450 -13.313 1.00 89.56 91 ASN A C 1
ATOM 740 O O . ASN A 1 91 ? 14.377 8.756 -14.255 1.00 89.56 91 ASN A O 1
ATOM 744 N N . SER A 1 92 ? 13.234 7.192 -13.143 1.00 91.19 92 SER A N 1
ATOM 745 C CA . SER A 1 92 ? 13.581 6.102 -14.058 1.00 91.19 92 SER A CA 1
ATOM 746 C C . SER A 1 92 ? 12.333 5.438 -14.633 1.00 91.19 92 SER A C 1
ATOM 748 O O . SER A 1 92 ? 11.365 5.185 -13.918 1.00 91.19 92 SER A O 1
ATOM 750 N N . ALA A 1 93 ? 12.371 5.085 -15.921 1.00 87.25 93 ALA A N 1
ATOM 751 C CA . ALA A 1 93 ? 11.251 4.407 -16.576 1.00 87.25 93 ALA A CA 1
ATOM 752 C C . ALA A 1 93 ? 10.894 3.079 -15.886 1.00 87.25 93 ALA A C 1
ATOM 754 O O . ALA A 1 93 ? 9.719 2.797 -15.667 1.00 87.25 93 ALA A O 1
ATOM 755 N N . VAL A 1 94 ? 11.896 2.278 -15.501 1.00 88.31 94 VAL A N 1
ATOM 756 C CA . VAL A 1 94 ? 11.684 1.030 -14.740 1.00 88.31 94 VAL A CA 1
ATOM 757 C C . VAL A 1 94 ? 11.123 1.330 -13.351 1.00 88.31 94 VAL A C 1
ATOM 759 O O . VAL A 1 94 ? 10.213 0.642 -12.899 1.00 88.31 94 VAL A O 1
ATOM 762 N N . GLY A 1 95 ? 11.612 2.382 -12.697 1.00 89.00 95 GLY A N 1
ATOM 763 C CA . GLY A 1 95 ? 11.119 2.799 -11.394 1.00 89.00 95 GLY A CA 1
ATOM 764 C C . GLY A 1 95 ? 9.632 3.131 -11.414 1.00 89.00 95 GLY A C 1
ATOM 765 O O . GLY A 1 95 ? 8.875 2.550 -10.647 1.00 89.00 95 GLY A O 1
ATOM 766 N N . VAL A 1 96 ? 9.197 3.980 -12.344 1.00 85.88 96 VAL A N 1
ATOM 767 C CA . VAL A 1 96 ? 7.788 4.391 -12.459 1.00 85.88 96 VAL A CA 1
ATOM 768 C C . VAL A 1 96 ? 6.891 3.249 -12.936 1.00 85.88 96 VAL A C 1
ATOM 770 O O . VAL A 1 96 ? 5.807 3.052 -12.401 1.00 85.88 96 VAL A O 1
ATOM 773 N N . THR A 1 97 ? 7.326 2.474 -13.933 1.00 83.62 97 THR A N 1
ATOM 774 C CA . THR A 1 97 ? 6.459 1.456 -14.560 1.00 83.62 97 THR A CA 1
ATOM 775 C C . THR A 1 97 ? 6.442 0.112 -13.840 1.00 83.62 97 THR A C 1
ATOM 777 O O . THR A 1 97 ? 5.556 -0.698 -14.108 1.00 83.62 97 THR A O 1
ATOM 780 N N . LEU A 1 98 ? 7.400 -0.150 -12.948 1.00 87.50 98 LEU A N 1
ATOM 781 C CA . LEU A 1 98 ? 7.535 -1.448 -12.291 1.00 87.50 98 LEU A CA 1
ATOM 782 C C . LEU A 1 98 ? 7.849 -1.333 -10.800 1.00 87.50 98 LEU A C 1
ATOM 784 O O . LEU A 1 98 ? 7.137 -1.932 -9.996 1.00 87.50 98 LEU A O 1
ATOM 788 N N . THR A 1 99 ? 8.886 -0.587 -10.413 1.00 92.56 99 THR A N 1
ATOM 789 C CA . THR A 1 99 ? 9.339 -0.576 -9.012 1.00 92.56 99 THR A CA 1
ATOM 790 C C . THR A 1 99 ? 8.330 0.080 -8.073 1.00 92.56 99 THR A C 1
ATOM 792 O O . THR A 1 99 ? 8.009 -0.505 -7.045 1.00 92.56 99 THR A O 1
ATOM 795 N N . LEU A 1 100 ? 7.792 1.251 -8.421 1.00 91.81 100 LEU A N 1
ATOM 796 C CA . LEU A 1 100 ? 6.790 1.962 -7.620 1.00 91.81 100 LEU A CA 1
ATOM 797 C C . LEU A 1 100 ? 5.467 1.188 -7.524 1.00 91.81 100 LEU A C 1
ATOM 799 O O . LEU A 1 100 ? 4.997 0.989 -6.405 1.00 91.81 100 LEU A O 1
ATOM 803 N N . PRO A 1 101 ? 4.914 0.631 -8.620 1.00 89.75 101 PRO A N 1
ATOM 804 C CA . PRO A 1 101 ? 3.837 -0.355 -8.556 1.00 89.75 101 PRO A CA 1
ATOM 805 C C . PRO A 1 101 ? 4.094 -1.523 -7.599 1.00 89.75 101 PRO A C 1
ATOM 807 O O . PRO A 1 101 ? 3.257 -1.854 -6.756 1.00 89.75 101 PRO A O 1
ATOM 810 N N . ALA A 1 102 ? 5.269 -2.147 -7.704 1.00 92.25 102 ALA A N 1
ATOM 811 C CA . ALA A 1 102 ? 5.643 -3.270 -6.856 1.00 92.25 102 ALA A CA 1
ATOM 812 C C . ALA A 1 102 ? 5.780 -2.848 -5.386 1.00 92.25 102 ALA A C 1
ATOM 814 O O . ALA A 1 102 ? 5.349 -3.582 -4.494 1.00 92.25 102 ALA A O 1
ATOM 815 N N . LEU A 1 103 ? 6.312 -1.651 -5.126 1.00 94.56 103 LEU A N 1
ATOM 816 C CA . LEU A 1 103 ? 6.372 -1.050 -3.798 1.00 94.56 103 LEU A CA 1
ATOM 817 C C . LEU A 1 103 ? 4.970 -0.837 -3.235 1.00 94.56 103 LEU A C 1
ATOM 819 O O . LEU A 1 103 ? 4.694 -1.285 -2.128 1.00 94.56 103 LEU A O 1
ATOM 823 N N . PHE A 1 104 ? 4.062 -0.260 -4.015 1.00 91.94 104 PHE A N 1
ATOM 824 C CA . PHE A 1 104 ? 2.679 -0.029 -3.609 1.00 91.94 104 PHE A CA 1
ATOM 825 C C . PHE A 1 104 ? 1.973 -1.331 -3.205 1.00 91.94 104 PHE A C 1
ATOM 827 O O . PHE A 1 104 ? 1.373 -1.414 -2.132 1.00 91.94 104 PHE A O 1
ATOM 834 N N . LEU A 1 105 ? 2.108 -2.388 -4.015 1.00 90.81 105 LEU A N 1
ATOM 835 C CA . LEU A 1 105 ? 1.584 -3.720 -3.690 1.00 90.81 105 LEU A CA 1
ATOM 836 C C . LEU A 1 105 ? 2.227 -4.306 -2.428 1.00 90.81 105 LEU A C 1
ATOM 838 O O . LEU A 1 105 ? 1.536 -4.900 -1.601 1.00 90.81 105 LEU A O 1
ATOM 842 N N . THR A 1 106 ? 3.536 -4.107 -2.259 1.00 94.50 106 THR A N 1
ATOM 843 C CA . THR A 1 106 ? 4.274 -4.543 -1.066 1.00 94.50 106 THR A CA 1
ATOM 844 C C . THR A 1 106 ? 3.742 -3.872 0.193 1.00 94.50 106 THR A C 1
ATOM 846 O O . THR A 1 106 ? 3.527 -4.548 1.200 1.00 94.50 106 THR A O 1
ATOM 849 N N . LEU A 1 107 ? 3.488 -2.562 0.137 1.00 95.69 107 LEU A N 1
ATOM 850 C CA . LEU A 1 107 ? 2.930 -1.803 1.251 1.00 95.69 107 LEU A CA 1
ATOM 851 C C . LEU A 1 107 ? 1.518 -2.290 1.590 1.00 95.69 107 LEU A C 1
ATOM 853 O O . LEU A 1 107 ? 1.259 -2.609 2.748 1.00 95.69 107 LEU A O 1
ATOM 857 N N . LYS A 1 108 ? 0.635 -2.438 0.592 1.00 93.81 108 LYS A N 1
ATOM 858 C CA . LYS A 1 108 ? -0.730 -2.958 0.791 1.00 93.81 108 LYS A CA 1
ATOM 859 C C . LYS A 1 108 ? -0.727 -4.336 1.441 1.00 93.81 108 LYS A C 1
ATOM 861 O O . LYS A 1 108 ? -1.345 -4.513 2.489 1.00 93.81 108 LYS A O 1
ATOM 866 N N . ARG A 1 109 ? 0.017 -5.290 0.868 1.00 93.81 109 ARG A N 1
ATOM 867 C CA . ARG A 1 109 ? 0.104 -6.654 1.404 1.00 93.81 109 ARG A CA 1
ATOM 868 C C . ARG A 1 109 ? 0.738 -6.675 2.792 1.00 93.81 109 ARG A C 1
ATOM 870 O O . ARG A 1 109 ? 0.335 -7.460 3.645 1.00 93.81 109 ARG A O 1
ATOM 877 N N . GLY A 1 110 ? 1.738 -5.828 3.027 1.00 95.50 110 GLY A N 1
ATOM 878 C CA . GLY A 1 110 ? 2.376 -5.672 4.328 1.00 95.50 110 GLY A CA 1
ATOM 879 C C . GLY A 1 110 ? 1.398 -5.201 5.401 1.00 95.50 110 GLY A C 1
ATOM 880 O O . GLY A 1 110 ? 1.356 -5.798 6.475 1.00 95.50 110 GLY A O 1
ATOM 881 N N . VAL A 1 111 ? 0.597 -4.175 5.093 1.00 96.81 111 VAL A N 1
ATOM 882 C CA . VAL A 1 111 ? -0.438 -3.647 5.992 1.00 96.81 111 VAL A CA 1
ATOM 883 C C . VAL A 1 111 ? -1.514 -4.695 6.248 1.00 96.81 111 VAL A C 1
ATOM 885 O O . VAL A 1 111 ? -1.783 -5.010 7.402 1.00 96.81 111 VAL A O 1
ATOM 888 N N . GLU A 1 112 ? -2.065 -5.311 5.204 1.00 95.31 112 GLU A N 1
ATOM 889 C CA . GLU A 1 112 ? -3.034 -6.406 5.335 1.00 95.31 112 GLU A CA 1
ATOM 890 C C . GLU A 1 112 ? -2.489 -7.527 6.237 1.00 95.31 112 GLU A C 1
ATOM 892 O O . GLU A 1 112 ? -3.159 -7.963 7.172 1.00 95.31 112 GLU A O 1
ATOM 897 N N . ARG A 1 113 ? -1.220 -7.922 6.053 1.00 94.88 113 ARG A N 1
ATOM 898 C CA . ARG A 1 113 ? -0.572 -8.948 6.880 1.00 94.88 113 ARG A CA 1
ATOM 899 C C . ARG A 1 113 ? -0.431 -8.539 8.347 1.00 94.88 113 ARG A C 1
ATOM 901 O O . ARG A 1 113 ? -0.449 -9.415 9.210 1.00 94.88 113 ARG A O 1
ATOM 908 N N . CYS A 1 114 ? -0.268 -7.253 8.659 1.00 96.94 114 CYS A N 1
ATOM 909 C CA . CYS A 1 114 ? -0.321 -6.788 10.047 1.00 96.94 114 CYS A CA 1
ATOM 910 C C . CYS A 1 114 ? -1.693 -7.087 10.661 1.00 96.94 114 CYS A C 1
ATOM 912 O O . CYS A 1 114 ? -1.752 -7.622 11.765 1.00 96.94 114 CYS A O 1
ATOM 914 N N . PHE A 1 115 ? -2.778 -6.812 9.939 1.00 96.00 115 PHE A N 1
ATOM 915 C CA . PHE A 1 115 ? -4.133 -7.072 10.425 1.00 96.00 115 PHE A CA 1
ATOM 916 C C . PHE A 1 115 ? -4.454 -8.569 10.504 1.00 96.00 115 PHE A C 1
ATOM 918 O O . PHE A 1 115 ? -5.024 -8.994 11.500 1.00 96.00 115 PHE A O 1
ATOM 925 N N . GLU A 1 116 ? -4.012 -9.389 9.545 1.00 94.88 116 GLU A N 1
ATOM 926 C CA . GLU A 1 116 ? -4.148 -10.858 9.615 1.00 94.88 116 GLU A CA 1
ATOM 927 C C . GLU A 1 116 ? -3.521 -11.456 10.877 1.00 94.88 116 GLU A C 1
ATOM 929 O O . GLU A 1 116 ? -4.057 -12.404 11.445 1.00 94.88 116 GLU A O 1
ATOM 934 N N . VAL A 1 117 ? -2.364 -10.936 11.299 1.00 95.38 117 VAL A N 1
ATOM 935 C CA . VAL A 1 117 ? -1.654 -11.461 12.472 1.00 95.38 117 VAL A CA 1
ATOM 936 C C . VAL A 1 117 ? -2.281 -10.945 13.768 1.00 95.38 117 VAL A C 1
ATOM 938 O O . VAL A 1 117 ? -2.422 -11.723 14.706 1.00 95.38 117 VAL A O 1
ATOM 941 N N . GLN A 1 118 ? -2.669 -9.666 13.822 1.00 95.75 118 GLN A N 1
ATOM 942 C CA . GLN A 1 118 ? -3.164 -9.058 15.063 1.00 95.75 118 GLN A CA 1
ATOM 943 C C . GLN A 1 118 ? -4.662 -9.262 15.299 1.00 95.75 118 GLN A C 1
ATOM 945 O O . GLN A 1 118 ? -5.088 -9.312 16.449 1.00 95.75 118 GLN A O 1
ATOM 950 N N . TYR A 1 119 ? -5.457 -9.396 14.237 1.00 95.12 119 TYR A N 1
ATOM 951 C CA . TYR A 1 119 ? -6.917 -9.479 14.305 1.00 95.12 119 TYR A CA 1
ATOM 952 C C . TYR A 1 119 ? -7.454 -10.666 13.483 1.00 95.12 119 TYR A C 1
ATOM 954 O O . TYR A 1 119 ? -8.251 -10.472 12.563 1.00 95.12 119 TYR A O 1
ATOM 962 N N . PRO A 1 120 ? -7.058 -11.914 13.797 1.00 96.12 120 PRO A N 1
ATOM 963 C CA . PRO A 1 120 ? -7.431 -13.084 13.000 1.00 96.12 120 PRO A CA 1
ATOM 964 C C . PRO A 1 120 ? -8.949 -13.295 12.925 1.00 96.12 120 PRO A C 1
ATOM 966 O O . PRO A 1 120 ? -9.457 -13.633 11.862 1.00 96.12 120 PRO A O 1
ATOM 969 N N . THR A 1 121 ? -9.688 -13.037 14.010 1.00 95.69 121 THR A N 1
ATOM 970 C CA . THR A 1 121 ? -11.157 -13.155 14.028 1.00 95.69 121 THR A CA 1
ATOM 971 C C . THR A 1 121 ? -11.828 -12.119 13.128 1.00 95.69 121 THR A C 1
ATOM 973 O O . THR A 1 121 ? -12.757 -12.454 12.405 1.00 95.69 121 THR A O 1
ATOM 976 N N . PHE A 1 122 ? -11.334 -10.877 13.127 1.00 92.81 122 PHE A N 1
ATOM 977 C CA . PHE A 1 122 ? -11.819 -9.823 12.228 1.00 92.81 122 PHE A CA 1
ATOM 978 C C . PHE A 1 122 ? -11.552 -10.187 10.763 1.00 92.81 122 PHE A C 1
ATOM 980 O O . PHE A 1 122 ? -12.407 -9.998 9.909 1.00 92.81 122 PHE A O 1
ATOM 987 N N . MET A 1 123 ? -10.377 -10.754 10.482 1.00 94.25 123 MET A N 1
ATOM 988 C CA . MET A 1 123 ? -9.967 -11.135 9.128 1.00 94.25 123 MET A CA 1
ATOM 989 C C . MET A 1 123 ? -10.614 -12.431 8.621 1.00 94.25 123 MET A C 1
ATOM 991 O O . MET A 1 123 ? -10.554 -12.701 7.421 1.00 94.25 123 MET A O 1
ATOM 995 N N . ALA A 1 124 ? -11.216 -13.229 9.508 1.00 94.44 124 ALA A N 1
ATOM 996 C CA . ALA A 1 124 ? -11.983 -14.420 9.146 1.00 94.44 124 ALA A CA 1
ATOM 997 C C . ALA A 1 124 ? -13.369 -14.083 8.567 1.00 94.44 124 ALA A C 1
ATOM 999 O O . ALA A 1 124 ? -13.927 -14.898 7.835 1.00 94.44 124 ALA A O 1
ATOM 1000 N N . ASP A 1 125 ? -13.913 -12.901 8.868 1.00 95.88 125 ASP A N 1
ATOM 1001 C CA . ASP A 1 125 ? -15.140 -12.406 8.246 1.00 95.88 125 ASP A CA 1
ATOM 1002 C C . ASP A 1 125 ? -14.815 -11.787 6.878 1.00 95.88 125 ASP A C 1
ATOM 1004 O O . ASP A 1 125 ? -14.078 -10.805 6.776 1.00 95.88 125 ASP A O 1
ATOM 1008 N N . GLU A 1 126 ? -15.362 -12.369 5.809 1.00 91.62 126 GLU A N 1
ATOM 1009 C CA . GLU A 1 126 ? -15.089 -11.948 4.431 1.00 91.62 126 GLU A CA 1
ATOM 1010 C C . GLU A 1 126 ? -15.527 -10.501 4.158 1.00 91.62 126 GLU A C 1
ATOM 1012 O O . GLU A 1 126 ? -14.839 -9.764 3.448 1.00 91.62 126 GLU A O 1
ATOM 1017 N N . SER A 1 127 ? -16.634 -10.060 4.763 1.00 92.06 127 SER A N 1
ATOM 1018 C CA . SER A 1 127 ? -17.158 -8.707 4.577 1.00 92.06 127 SER A CA 1
ATOM 1019 C C . SER A 1 127 ? -16.276 -7.663 5.264 1.00 92.06 127 SER A C 1
ATOM 1021 O O . SER A 1 127 ? -15.962 -6.627 4.671 1.00 92.06 127 SER A O 1
ATOM 1023 N N . LEU A 1 128 ? -15.809 -7.959 6.480 1.00 91.44 128 LEU A N 1
ATOM 1024 C CA . LEU A 1 128 ? -14.907 -7.088 7.231 1.00 91.44 128 LEU A CA 1
ATOM 1025 C C . LEU A 1 128 ? -13.513 -7.051 6.606 1.00 91.44 128 LEU A C 1
ATOM 1027 O O . LEU A 1 128 ? -12.915 -5.977 6.504 1.00 91.44 128 LEU A O 1
ATOM 1031 N N . ASN A 1 129 ? -13.020 -8.195 6.134 1.00 90.19 129 ASN A N 1
ATOM 1032 C CA . ASN A 1 129 ? -11.765 -8.279 5.399 1.00 90.19 129 ASN A CA 1
ATO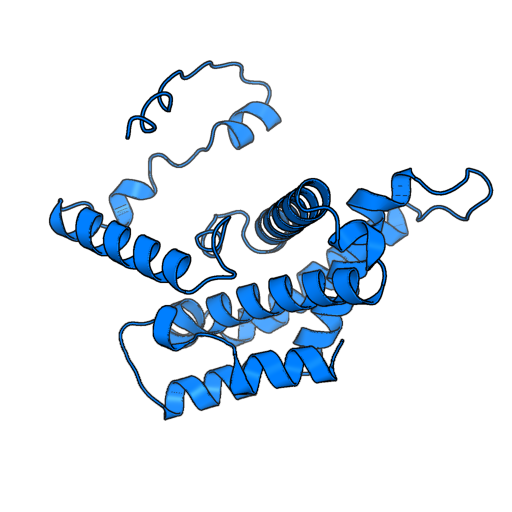M 1033 C C . ASN A 1 129 ? -11.827 -7.424 4.122 1.00 90.19 129 ASN A C 1
ATOM 1035 O O . ASN A 1 129 ? -10.983 -6.548 3.916 1.00 90.19 129 ASN A O 1
ATOM 1039 N N . GLN A 1 130 ? -12.881 -7.576 3.315 1.00 88.81 130 GLN A N 1
ATOM 1040 C CA . GLN A 1 130 ? -13.056 -6.760 2.115 1.00 88.81 130 GLN A CA 1
ATOM 1041 C C . GLN A 1 130 ? -13.163 -5.263 2.445 1.00 88.81 130 GLN A C 1
ATOM 1043 O O . GLN A 1 130 ? -12.539 -4.438 1.774 1.00 88.81 130 GLN A O 1
ATOM 1048 N N . ALA A 1 131 ? -13.888 -4.899 3.507 1.00 89.00 131 ALA A N 1
ATOM 1049 C CA . ALA A 1 131 ? -13.966 -3.516 3.965 1.00 89.00 131 ALA A CA 1
ATOM 1050 C C . ALA A 1 131 ? -12.587 -2.972 4.377 1.00 89.00 131 ALA A C 1
ATOM 1052 O O . ALA A 1 131 ? -12.248 -1.839 4.032 1.00 89.00 131 ALA A O 1
ATOM 1053 N N . LEU A 1 132 ? -11.758 -3.766 5.063 1.00 90.44 132 LEU A N 1
ATOM 1054 C CA . LEU A 1 132 ? -10.387 -3.380 5.394 1.00 90.44 132 LEU A CA 1
ATOM 1055 C C . LEU A 1 132 ? -9.546 -3.171 4.132 1.00 90.44 132 LEU A C 1
ATOM 1057 O O . LEU A 1 132 ? -8.853 -2.159 4.038 1.00 90.44 132 LEU A O 1
ATOM 1061 N N . ILE A 1 133 ? -9.623 -4.076 3.154 1.00 89.56 133 ILE A N 1
ATOM 1062 C CA . ILE A 1 133 ? -8.918 -3.944 1.870 1.00 89.56 133 ILE A CA 1
ATOM 1063 C C . ILE A 1 133 ? -9.317 -2.638 1.171 1.00 89.56 133 ILE A C 1
ATOM 1065 O O . ILE A 1 133 ? -8.456 -1.897 0.687 1.00 89.56 133 ILE A O 1
ATOM 1069 N N . ASP A 1 134 ? -10.606 -2.302 1.164 1.00 87.56 134 ASP A N 1
ATOM 1070 C CA . ASP A 1 134 ? -11.104 -1.054 0.584 1.00 87.56 134 ASP A CA 1
ATOM 1071 C C . ASP A 1 134 ? -10.580 0.179 1.341 1.00 87.56 134 ASP A C 1
ATOM 1073 O O . ASP A 1 134 ? -10.214 1.188 0.723 1.00 87.56 134 ASP A O 1
ATOM 1077 N N . ARG A 1 135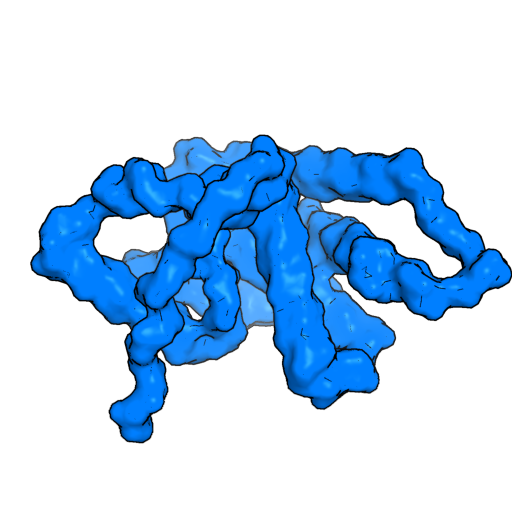 ? -10.457 0.099 2.673 1.00 91.44 135 ARG A N 1
ATOM 1078 C CA . ARG A 1 135 ? -9.850 1.158 3.495 1.00 91.44 135 ARG A CA 1
ATOM 1079 C C . ARG A 1 135 ? -8.344 1.287 3.269 1.00 91.44 135 ARG A C 1
ATOM 1081 O O . ARG A 1 135 ? -7.876 2.416 3.153 1.00 91.44 135 ARG A O 1
ATOM 1088 N N . ILE A 1 136 ? -7.606 0.182 3.124 1.00 92.50 136 ILE A N 1
ATOM 1089 C CA . ILE A 1 136 ? -6.182 0.183 2.737 1.00 92.50 136 ILE A CA 1
ATOM 1090 C C . ILE A 1 136 ? -6.026 0.894 1.393 1.00 92.50 136 ILE A C 1
ATOM 1092 O O . ILE A 1 136 ? -5.214 1.807 1.267 1.00 92.50 136 ILE A O 1
ATOM 1096 N N . ASN A 1 137 ? -6.825 0.510 0.394 1.00 88.12 137 ASN A N 1
ATOM 1097 C CA . ASN A 1 137 ? -6.779 1.119 -0.932 1.00 88.12 137 ASN A CA 1
ATOM 1098 C C . ASN A 1 137 ? -7.071 2.620 -0.865 1.00 88.12 137 ASN A C 1
ATOM 1100 O O . ASN A 1 137 ? -6.315 3.412 -1.421 1.00 88.12 137 ASN A O 1
ATOM 1104 N N . THR A 1 138 ? -8.125 3.013 -0.147 1.00 87.06 138 THR A N 1
ATOM 1105 C CA . THR A 1 138 ? -8.507 4.421 0.024 1.00 87.06 138 THR A CA 1
ATOM 1106 C C . THR A 1 138 ? -7.404 5.228 0.702 1.00 87.06 138 THR A C 1
ATOM 1108 O O . THR A 1 138 ? -7.076 6.316 0.235 1.00 87.06 138 THR A O 1
ATOM 1111 N N . LEU A 1 139 ? -6.816 4.699 1.778 1.00 89.75 139 LEU A N 1
ATOM 1112 C CA . LEU A 1 139 ? -5.728 5.352 2.502 1.00 89.75 139 LEU A CA 1
ATOM 1113 C C . LEU A 1 139 ? -4.512 5.555 1.594 1.00 89.75 139 LEU A C 1
ATOM 1115 O O . LEU A 1 139 ? -4.006 6.666 1.489 1.00 89.75 139 LEU A O 1
ATOM 1119 N N . MET A 1 140 ? -4.084 4.499 0.899 1.00 90.06 140 MET A N 1
ATOM 1120 C CA . MET A 1 140 ? -2.911 4.536 0.023 1.00 90.06 140 MET A 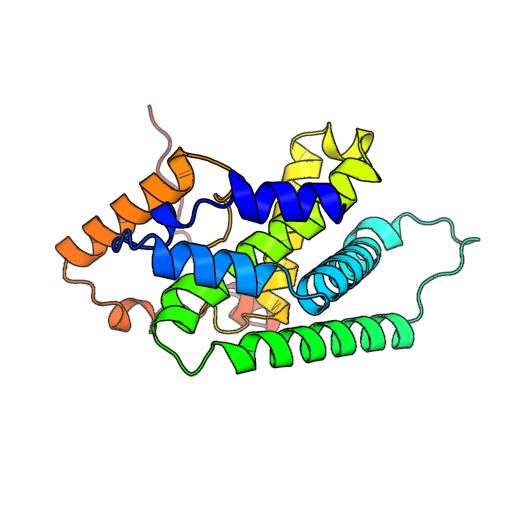CA 1
ATOM 1121 C C . MET A 1 140 ? -3.114 5.492 -1.159 1.00 90.06 140 MET A C 1
ATOM 1123 O O . MET A 1 140 ? -2.212 6.260 -1.470 1.00 90.06 140 MET A O 1
ATOM 1127 N N . MET A 1 141 ? -4.297 5.491 -1.789 1.00 86.69 141 MET A N 1
ATOM 1128 C CA . MET A 1 141 ? -4.610 6.431 -2.875 1.00 86.69 141 MET A CA 1
ATOM 1129 C C . MET A 1 141 ? -4.588 7.879 -2.382 1.00 86.69 141 MET A C 1
ATOM 1131 O O . MET A 1 141 ? -3.989 8.734 -3.015 1.00 86.69 141 MET A O 1
ATOM 1135 N N . ARG A 1 142 ? -5.182 8.166 -1.218 1.00 84.56 142 ARG A N 1
ATOM 1136 C CA . ARG A 1 142 ? -5.202 9.533 -0.672 1.00 84.56 142 ARG A CA 1
ATOM 1137 C C . ARG A 1 142 ? -3.825 10.035 -0.248 1.00 84.56 142 ARG A C 1
ATOM 1139 O O . ARG A 1 142 ? -3.556 11.219 -0.395 1.00 84.56 142 ARG A O 1
ATOM 1146 N N . LEU A 1 143 ? -2.997 9.156 0.313 1.00 86.31 143 LEU A N 1
ATOM 1147 C CA . LEU A 1 143 ? -1.689 9.529 0.848 1.00 86.31 143 LEU A CA 1
ATOM 1148 C C . LEU A 1 143 ? -0.618 9.677 -0.224 1.00 86.31 143 LEU A C 1
ATOM 1150 O O . LEU A 1 143 ? 0.196 10.588 -0.152 1.00 86.31 143 LEU A O 1
ATOM 1154 N N . PHE A 1 144 ? -0.573 8.733 -1.155 1.00 87.12 144 PHE A N 1
ATOM 1155 C CA . PHE A 1 144 ? 0.600 8.521 -2.002 1.00 87.12 144 PHE A CA 1
ATOM 1156 C C . PHE A 1 144 ? 0.295 8.659 -3.479 1.00 87.12 144 PHE A C 1
ATOM 1158 O O . PHE A 1 144 ? 1.208 8.630 -4.299 1.00 87.12 144 PHE A O 1
ATOM 1165 N N . ASP A 1 145 ? -0.985 8.749 -3.822 1.00 81.19 145 ASP A N 1
ATOM 1166 C CA . ASP A 1 145 ? -1.402 8.787 -5.204 1.00 81.19 145 ASP A CA 1
ATOM 1167 C C . ASP A 1 145 ? -2.653 9.647 -5.439 1.00 81.19 145 ASP A C 1
ATOM 1169 O O . ASP A 1 145 ? -3.653 9.168 -5.991 1.00 81.19 145 ASP A O 1
ATOM 1173 N N . PRO A 1 146 ? -2.627 10.924 -5.009 1.00 73.75 146 PRO A N 1
ATOM 1174 C CA . PRO A 1 146 ? -3.768 11.822 -5.166 1.00 73.75 146 PRO A CA 1
ATOM 1175 C C . PRO A 1 146 ? -4.166 11.986 -6.641 1.00 73.75 146 PRO A C 1
ATOM 1177 O O . PRO A 1 146 ? -5.351 12.110 -6.951 1.00 73.75 146 PRO A O 1
ATOM 1180 N N . ASP A 1 147 ? -3.189 11.890 -7.545 1.00 73.94 147 ASP A N 1
ATOM 1181 C CA . ASP A 1 147 ? -3.371 12.007 -8.993 1.00 73.94 147 ASP A CA 1
ATOM 1182 C C . ASP A 1 147 ? -3.733 10.676 -9.678 1.00 73.94 147 ASP A C 1
ATOM 1184 O O . ASP A 1 147 ? -3.885 10.621 -10.899 1.00 73.94 147 ASP A O 1
ATOM 1188 N N . CYS A 1 148 ? -3.907 9.592 -8.913 1.00 67.44 148 CYS A N 1
ATOM 1189 C CA . CYS A 1 148 ? -4.246 8.260 -9.423 1.00 67.44 148 CYS A CA 1
ATOM 1190 C C . CYS A 1 148 ? -3.224 7.669 -10.428 1.00 67.44 148 CYS A C 1
ATOM 1192 O O . CYS A 1 148 ? -3.595 6.865 -11.288 1.00 67.44 148 CYS A O 1
ATOM 1194 N N . THR A 1 149 ? -1.949 8.049 -10.322 1.00 68.12 149 THR A N 1
ATOM 1195 C CA . THR A 1 149 ? -0.801 7.550 -11.102 1.00 68.12 149 THR A CA 1
ATOM 1196 C C . THR A 1 149 ? -0.503 6.071 -10.825 1.00 68.12 149 THR A C 1
ATOM 1198 O O . THR A 1 149 ? -0.148 5.313 -11.730 1.00 68.12 149 THR A O 1
ATOM 1201 N N . TYR A 1 150 ? -0.668 5.641 -9.576 1.00 65.81 150 TYR A N 1
ATOM 1202 C CA . TYR A 1 150 ? -0.417 4.288 -9.072 1.00 65.81 150 TYR A CA 1
ATOM 1203 C C . TYR A 1 150 ? -1.721 3.527 -8.720 1.00 65.81 150 TYR A C 1
ATOM 1205 O O . TYR A 1 150 ? -1.701 2.319 -8.499 1.00 65.81 150 TYR A O 1
ATOM 1213 N N . ALA A 1 151 ? -2.881 4.188 -8.705 1.00 55.09 151 ALA A N 1
ATOM 1214 C CA . ALA A 1 151 ? -4.182 3.728 -8.202 1.00 55.09 151 ALA A CA 1
ATOM 1215 C C . ALA A 1 151 ? -4.839 2.662 -9.080 1.00 55.09 151 ALA A C 1
ATOM 1217 O O . ALA A 1 151 ? -5.881 2.104 -8.733 1.00 55.09 151 ALA A O 1
ATOM 1218 N N . HIS A 1 152 ? -4.206 2.324 -10.199 1.00 53.72 152 HIS A N 1
ATOM 1219 C CA . HIS A 1 152 ? -4.606 1.224 -11.067 1.00 53.72 152 HIS A CA 1
ATOM 1220 C C . HIS A 1 152 ? -4.599 -0.144 -10.355 1.00 53.72 152 HIS A C 1
ATOM 1222 O O . HIS A 1 152 ? -5.181 -1.089 -10.876 1.00 53.72 152 HIS A O 1
ATOM 1228 N N . PHE A 1 153 ? -4.034 -0.226 -9.141 1.00 55.22 153 PHE A N 1
ATOM 1229 C CA . PHE A 1 153 ? -4.035 -1.409 -8.270 1.00 55.22 153 PHE A CA 1
ATOM 1230 C C . PHE A 1 153 ? -5.224 -1.479 -7.285 1.00 55.22 153 PHE A C 1
ATOM 1232 O O . PHE A 1 153 ? -5.100 -1.941 -6.144 1.00 55.22 153 PHE A O 1
ATOM 1239 N N . GLY A 1 154 ? -6.362 -0.884 -7.643 1.00 42.84 154 GLY A N 1
ATOM 1240 C CA . GLY A 1 154 ? -7.549 -0.798 -6.796 1.00 42.84 154 GLY A CA 1
ATOM 1241 C C . GLY A 1 154 ? -8.563 -1.897 -7.108 1.00 42.84 154 GLY A C 1
ATOM 1242 O O . GLY A 1 154 ? -9.163 -1.890 -8.178 1.00 42.84 154 GLY A O 1
ATOM 1243 N N . LYS A 1 155 ? -8.815 -2.766 -6.118 1.00 42.03 155 LYS A N 1
ATOM 1244 C CA . LYS A 1 155 ? -9.941 -3.724 -6.003 1.00 42.03 155 LYS A CA 1
ATOM 1245 C C . LYS A 1 155 ? -9.750 -5.165 -6.513 1.00 42.03 155 LYS A C 1
ATOM 1247 O O . LYS A 1 155 ? -10.650 -5.971 -6.317 1.00 42.03 155 LYS A O 1
ATOM 1252 N N . PHE A 1 156 ? -8.597 -5.544 -7.073 1.00 42.69 156 PHE A N 1
ATOM 1253 C CA . PHE A 1 156 ? -8.422 -6.898 -7.638 1.00 42.69 156 PHE A CA 1
ATOM 1254 C C . PHE A 1 156 ? -7.137 -7.657 -7.198 1.00 42.69 156 PHE A C 1
ATOM 1256 O O . PHE A 1 156 ? -7.024 -8.865 -7.395 1.00 42.69 156 PHE A O 1
ATOM 1263 N N . ASP A 1 157 ? -6.182 -7.031 -6.512 1.00 48.78 157 ASP A N 1
ATOM 1264 C CA . ASP A 1 157 ? -4.765 -7.452 -6.567 1.00 48.78 157 ASP A CA 1
ATOM 1265 C C . ASP A 1 157 ? -4.249 -8.557 -5.628 1.00 48.78 157 ASP A C 1
ATOM 1267 O O . ASP A 1 157 ? -3.051 -8.643 -5.360 1.00 48.78 157 ASP A O 1
ATOM 1271 N N . GLY A 1 158 ? -5.100 -9.483 -5.193 1.00 45.41 158 GLY A N 1
ATOM 1272 C CA . GLY A 1 158 ? -4.626 -10.713 -4.540 1.00 45.41 158 GLY A CA 1
ATOM 1273 C C . GLY A 1 158 ? -4.398 -11.885 -5.501 1.00 45.41 158 GLY A C 1
ATOM 1274 O O . GLY A 1 158 ? -3.595 -12.778 -5.230 1.00 45.41 158 GLY A O 1
ATOM 1275 N N . THR A 1 159 ? -5.117 -11.931 -6.629 1.00 50.72 159 THR A N 1
ATOM 1276 C CA . THR A 1 159 ? -5.291 -13.189 -7.375 1.00 50.72 159 THR A CA 1
ATOM 1277 C C . THR A 1 159 ? -4.621 -13.224 -8.745 1.00 50.72 159 THR A C 1
ATOM 1279 O O . THR A 1 159 ? -4.456 -12.230 -9.445 1.00 50.72 159 THR A O 1
ATOM 1282 N N . GLY A 1 160 ? -4.265 -14.447 -9.161 1.00 50.19 160 GLY A N 1
ATOM 1283 C CA . GLY A 1 160 ? -4.117 -14.900 -10.554 1.00 50.19 160 GLY A CA 1
ATOM 1284 C C . GLY A 1 160 ? -4.745 -14.030 -11.634 1.00 50.19 160 GLY A C 1
ATOM 1285 O O . GLY A 1 160 ? -4.100 -13.519 -12.549 1.00 50.19 160 GLY A O 1
ATOM 1286 N N . LYS A 1 161 ? -6.061 -13.970 -11.497 1.00 46.91 161 LYS A N 1
ATOM 1287 C CA . LYS A 1 161 ? -7.017 -13.676 -12.552 1.00 46.91 161 LYS A CA 1
ATOM 1288 C C . LYS A 1 161 ? -7.240 -12.180 -12.702 1.00 46.91 161 LYS A C 1
ATOM 1290 O O . LYS A 1 161 ? -7.312 -11.689 -13.817 1.00 46.91 161 LYS A O 1
ATOM 1295 N N . ALA A 1 162 ? -7.237 -11.472 -11.584 1.00 50.19 162 ALA A N 1
ATOM 1296 C CA . ALA A 1 162 ? -7.296 -10.025 -11.480 1.00 50.19 162 ALA A CA 1
ATOM 1297 C C . ALA A 1 162 ? -6.323 -9.288 -12.402 1.00 50.19 162 ALA A C 1
ATOM 1299 O O . ALA A 1 162 ? -6.721 -8.519 -13.274 1.00 50.19 162 ALA A O 1
ATOM 1300 N N . ILE A 1 163 ? -5.036 -9.598 -12.260 1.00 53.34 163 ILE A N 1
ATOM 1301 C CA . ILE A 1 163 ? -4.002 -8.922 -13.041 1.00 53.34 163 ILE A CA 1
ATOM 1302 C C . ILE A 1 163 ? -4.043 -9.385 -14.515 1.00 53.34 163 ILE A C 1
ATOM 1304 O O . ILE A 1 163 ? -3.645 -8.657 -15.422 1.00 53.34 163 ILE A O 1
ATOM 1308 N N . GLY A 1 164 ? -4.577 -10.584 -14.783 1.00 55.34 164 GLY A N 1
ATOM 1309 C CA . GLY A 1 164 ? -4.859 -11.066 -16.140 1.00 55.34 164 GLY A CA 1
ATOM 1310 C C . GLY A 1 164 ? -5.996 -10.303 -16.832 1.00 55.34 164 GLY A C 1
ATOM 1311 O O . GLY A 1 164 ? -5.850 -9.923 -17.991 1.00 55.34 164 GLY A O 1
ATOM 1312 N N . LEU A 1 165 ? -7.089 -10.028 -16.118 1.00 51.41 165 LEU A N 1
ATOM 1313 C CA . LEU A 1 165 ? -8.232 -9.253 -16.616 1.00 51.41 165 LEU A CA 1
ATOM 1314 C C . LEU A 1 165 ? -7.846 -7.798 -16.898 1.00 51.41 165 LEU A C 1
ATOM 1316 O O . LEU A 1 165 ? -8.222 -7.257 -17.933 1.00 51.41 165 LEU A O 1
ATOM 1320 N N . TYR A 1 166 ? -7.016 -7.196 -16.041 1.00 54.62 166 TYR A N 1
ATOM 1321 C CA . TYR A 1 166 ? -6.454 -5.866 -16.290 1.00 54.62 166 TYR A CA 1
ATOM 1322 C C . TYR A 1 166 ? -5.694 -5.809 -17.625 1.00 54.62 166 TYR A C 1
ATOM 1324 O O . TYR A 1 166 ? -5.919 -4.922 -18.444 1.00 54.62 166 TYR A O 1
ATOM 1332 N N . ARG A 1 167 ? -4.847 -6.810 -17.899 1.00 62.69 167 ARG A N 1
ATOM 1333 C CA . ARG A 1 167 ? -4.117 -6.905 -19.174 1.00 62.69 167 ARG A CA 1
ATOM 1334 C C . ARG A 1 167 ? -5.043 -7.048 -20.373 1.00 62.69 167 ARG A C 1
ATOM 1336 O O . ARG A 1 167 ? -4.765 -6.469 -21.417 1.00 62.69 167 ARG A O 1
ATOM 1343 N N . GLN A 1 168 ? -6.123 -7.813 -20.240 1.00 58.03 168 GLN A N 1
ATOM 1344 C CA . GLN A 1 168 ? -7.124 -7.933 -21.300 1.00 58.03 168 GLN A CA 1
ATOM 1345 C C . GLN A 1 168 ? -7.793 -6.590 -21.590 1.00 58.03 168 GLN A C 1
ATOM 1347 O O . GLN A 1 168 ? -7.936 -6.227 -22.754 1.00 58.03 168 GLN A O 1
ATOM 1352 N N . LEU A 1 169 ? -8.113 -5.827 -20.547 1.00 52.50 169 LEU A N 1
ATOM 1353 C CA . LEU A 1 169 ? -8.751 -4.521 -20.671 1.00 52.50 169 LEU A CA 1
ATOM 1354 C C . LEU A 1 169 ? -7.808 -3.470 -21.286 1.00 52.50 169 LEU A C 1
ATOM 1356 O O . LEU A 1 169 ? -8.217 -2.713 -22.163 1.00 52.50 169 LEU A O 1
ATOM 1360 N N . ASP A 1 170 ? -6.526 -3.474 -20.911 1.00 57.81 170 ASP A N 1
ATOM 1361 C CA . ASP A 1 170 ? -5.501 -2.609 -21.515 1.00 57.81 170 ASP A CA 1
ATOM 1362 C C . ASP A 1 170 ? -5.276 -2.929 -23.001 1.00 57.81 170 ASP A C 1
ATOM 1364 O O . ASP A 1 170 ? -5.181 -2.019 -23.827 1.00 57.81 170 ASP A O 1
ATOM 1368 N N . MET A 1 171 ? -5.237 -4.215 -23.367 1.00 64.38 171 MET A N 1
ATOM 1369 C CA . MET A 1 171 ? -5.132 -4.630 -24.770 1.00 64.38 171 MET A CA 1
ATOM 1370 C C . MET A 1 171 ? -6.372 -4.235 -25.579 1.00 64.38 171 MET A C 1
ATOM 1372 O O . MET A 1 171 ? -6.232 -3.791 -26.716 1.00 64.38 171 MET A O 1
ATOM 1376 N N . GLN A 1 172 ? -7.571 -4.353 -25.003 1.00 62.03 172 GLN A N 1
ATOM 1377 C CA . GLN A 1 172 ? -8.816 -3.928 -25.650 1.00 62.03 172 GLN A CA 1
ATOM 1378 C C . GLN A 1 172 ? -8.872 -2.410 -25.854 1.00 62.03 172 GLN A C 1
ATOM 1380 O O . GLN A 1 172 ? -9.231 -1.948 -26.934 1.00 62.03 172 GLN A O 1
ATOM 1385 N N . ASN A 1 173 ? -8.456 -1.621 -24.862 1.00 57.56 173 ASN A N 1
ATOM 1386 C CA . ASN A 1 173 ? -8.411 -0.163 -24.986 1.00 57.56 173 ASN A CA 1
ATOM 1387 C C . ASN A 1 173 ? -7.397 0.295 -26.044 1.00 57.56 173 ASN A C 1
ATOM 1389 O O . ASN A 1 173 ? -7.694 1.192 -26.834 1.00 57.56 173 ASN A O 1
ATOM 1393 N N . ALA A 1 174 ? -6.233 -0.359 -26.107 1.00 60.84 174 ALA A N 1
ATOM 1394 C CA . ALA A 1 174 ? -5.236 -0.102 -27.141 1.00 60.84 174 ALA A CA 1
ATOM 1395 C C . A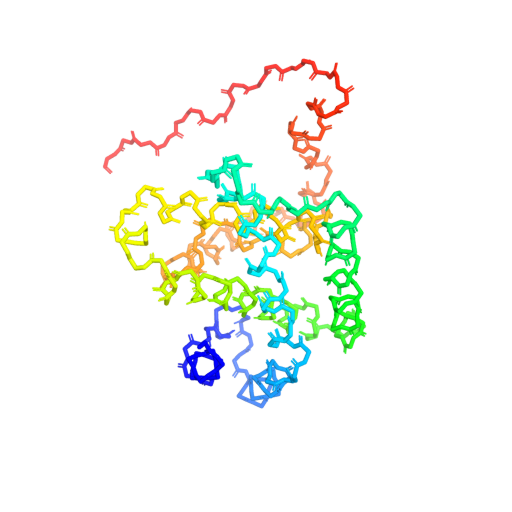LA A 1 174 ? -5.741 -0.490 -28.543 1.00 60.84 174 ALA A C 1
ATOM 1397 O O . ALA A 1 174 ? -5.513 0.250 -29.499 1.00 60.84 174 ALA A O 1
ATOM 1398 N N . ALA A 1 175 ? -6.464 -1.609 -28.663 1.00 63.66 175 ALA A N 1
ATOM 1399 C CA . ALA A 1 175 ? -7.073 -2.049 -29.920 1.00 63.66 175 ALA A CA 1
ATOM 1400 C C . ALA A 1 175 ? -8.169 -1.090 -30.418 1.00 63.66 175 ALA A C 1
ATOM 1402 O O . ALA A 1 175 ? -8.329 -0.915 -31.623 1.00 63.66 175 ALA A O 1
ATOM 1403 N N . ASN A 1 176 ? -8.864 -0.413 -29.502 1.00 67.06 176 ASN A N 1
ATOM 1404 C CA . ASN A 1 176 ? -9.903 0.569 -29.818 1.00 67.06 176 ASN A CA 1
ATOM 1405 C C . ASN A 1 176 ? -9.356 1.983 -30.103 1.00 67.06 176 ASN A C 1
ATOM 1407 O O . ASN A 1 176 ? -10.126 2.937 -30.196 1.00 67.06 176 ASN A O 1
ATOM 1411 N N . GLY A 1 177 ? -8.034 2.155 -30.224 1.00 51.75 177 GLY A N 1
ATOM 1412 C CA . GLY A 1 177 ? -7.416 3.447 -30.542 1.00 51.75 177 GLY A CA 1
ATOM 1413 C C . GLY A 1 177 ? -7.463 4.473 -29.403 1.00 51.75 177 GLY A C 1
ATOM 1414 O O . GLY A 1 177 ? -7.113 5.636 -29.604 1.00 51.75 177 GLY A O 1
ATOM 1415 N N . HIS A 1 178 ? -7.863 4.066 -28.194 1.00 49.75 178 HIS A N 1
ATOM 1416 C CA . HIS A 1 178 ? -7.794 4.914 -27.010 1.00 49.75 178 HIS A CA 1
ATOM 1417 C C . HIS A 1 178 ? -6.361 4.908 -26.474 1.00 49.75 178 HIS A C 1
ATOM 1419 O O . HIS A 1 178 ? -5.916 3.982 -25.795 1.00 49.75 178 HIS A O 1
ATOM 1425 N N . THR A 1 179 ? -5.604 5.951 -26.808 1.00 51.75 179 THR A N 1
ATOM 1426 C CA . THR A 1 179 ? -4.295 6.197 -26.198 1.00 51.75 179 THR A CA 1
ATOM 1427 C C . THR A 1 179 ? -4.476 6.738 -24.782 1.00 51.75 179 THR A C 1
ATOM 1429 O O . THR A 1 179 ? -5.441 7.443 -24.490 1.00 51.75 179 THR A O 1
ATOM 1432 N N . LYS A 1 180 ? -3.518 6.436 -23.894 1.00 48.28 180 LYS A N 1
ATOM 1433 C CA . LYS A 1 180 ? -3.532 6.796 -22.459 1.00 48.28 180 LYS A CA 1
ATOM 1434 C C . LYS A 1 180 ? -3.855 8.274 -22.167 1.00 48.28 180 LYS A C 1
ATOM 1436 O O . LYS A 1 180 ? -4.299 8.581 -21.068 1.00 48.28 180 LYS A O 1
ATOM 1441 N N . ALA A 1 181 ? -3.664 9.166 -23.141 1.00 41.56 181 ALA A N 1
ATOM 1442 C CA . ALA A 1 181 ? -3.965 10.589 -23.039 1.00 41.56 181 ALA A CA 1
ATOM 1443 C C . ALA A 1 181 ? -5.473 10.921 -23.073 1.00 41.56 181 ALA A C 1
ATOM 1445 O O . ALA A 1 181 ? -5.887 11.873 -22.416 1.00 41.56 181 ALA A O 1
ATOM 1446 N N . SER A 1 182 ? -6.323 10.151 -23.773 1.00 40.12 182 SER A N 1
ATOM 1447 C CA . SER A 1 182 ? -7.766 10.462 -23.847 1.00 40.12 182 SER A CA 1
ATOM 1448 C C . SER A 1 182 ? -8.543 10.026 -22.601 1.00 40.12 182 SER A C 1
ATOM 1450 O O . SER A 1 182 ? -9.678 10.445 -22.396 1.00 40.12 182 SER A O 1
ATOM 1452 N N . THR A 1 183 ? -7.940 9.193 -21.750 1.00 44.62 183 THR A N 1
ATOM 1453 C CA . THR A 1 183 ? -8.518 8.753 -20.472 1.00 44.62 183 THR A CA 1
ATOM 1454 C C . THR A 1 183 ? -8.235 9.731 -19.327 1.00 44.62 183 THR A C 1
ATOM 1456 O O . THR A 1 183 ? -8.844 9.605 -18.264 1.00 44.62 183 THR A O 1
ATOM 1459 N N . TRP A 1 184 ? -7.327 10.696 -19.524 1.00 43.19 184 TRP A N 1
ATOM 1460 C CA . TRP A 1 184 ? -6.938 11.691 -18.516 1.00 43.19 184 TRP A CA 1
ATOM 1461 C C . TRP A 1 184 ? -7.900 12.885 -18.435 1.00 43.19 184 TRP A C 1
ATOM 1463 O O . TRP A 1 184 ? -8.055 13.460 -17.363 1.00 43.19 184 TRP A O 1
ATOM 1473 N N . SER A 1 185 ? -8.615 13.225 -19.513 1.00 34.94 185 SER A N 1
ATOM 1474 C CA . SER A 1 185 ? -9.518 14.389 -19.541 1.00 34.94 185 SER A CA 1
ATOM 1475 C C . SER A 1 185 ? -10.881 14.169 -18.870 1.00 34.94 185 SER A C 1
ATOM 1477 O O . SER A 1 185 ? -11.589 15.137 -18.617 1.00 34.94 185 SER A O 1
ATOM 1479 N N . ASN A 1 186 ? -11.245 12.926 -18.532 1.00 38.72 186 ASN A N 1
ATOM 1480 C CA . ASN A 1 186 ? -12.572 12.580 -17.996 1.00 38.72 186 ASN A CA 1
ATOM 1481 C C . ASN A 1 186 ? -12.550 11.953 -16.588 1.00 38.72 186 ASN A C 1
ATOM 1483 O O . ASN A 1 186 ? -13.517 11.307 -16.188 1.00 38.72 186 ASN A O 1
ATOM 1487 N N . ARG A 1 187 ? -11.466 12.111 -15.814 1.00 43.69 187 ARG A N 1
ATOM 1488 C CA . ARG A 1 187 ? -11.326 11.487 -14.479 1.00 43.69 187 ARG A CA 1
ATOM 1489 C C . ARG A 1 187 ? -11.330 12.460 -13.303 1.00 43.69 187 ARG A C 1
ATOM 1491 O O . ARG A 1 187 ? -10.794 12.155 -12.242 1.00 43.69 187 ARG A O 1
ATOM 1498 N N . SER A 1 188 ? -12.068 13.561 -13.421 1.00 36.84 188 SER A N 1
ATOM 1499 C CA . SER A 1 188 ? -12.702 14.154 -12.240 1.00 36.84 188 SER A CA 1
ATOM 1500 C C . SER A 1 188 ? -13.768 13.166 -11.754 1.00 36.84 188 SER A C 1
ATOM 1502 O O . SER A 1 188 ? -14.921 13.215 -12.182 1.00 36.84 188 SER A O 1
ATOM 1504 N N . THR A 1 189 ? -13.380 12.190 -10.932 1.00 43.69 189 THR A N 1
ATOM 1505 C CA . THR A 1 189 ? -14.353 11.247 -10.380 1.00 43.69 189 THR A CA 1
ATOM 1506 C C . THR A 1 189 ? -15.359 12.012 -9.507 1.00 43.69 189 THR A C 1
ATOM 1508 O O . THR A 1 189 ? -14.979 12.975 -8.834 1.00 43.69 189 THR A O 1
ATOM 1511 N N . PRO A 1 190 ? -16.643 11.607 -9.487 1.00 43.31 190 PRO A N 1
ATOM 1512 C CA . PRO A 1 190 ? -17.717 12.288 -8.752 1.00 43.31 190 PRO A CA 1
ATOM 1513 C C . PRO A 1 190 ? -17.409 12.585 -7.273 1.00 43.31 190 PRO A C 1
ATOM 1515 O O . PRO A 1 190 ? -17.980 13.505 -6.695 1.00 43.31 190 PRO A O 1
ATOM 1518 N N . LEU A 1 191 ? -16.460 11.866 -6.664 1.00 39.31 191 LEU A N 1
ATOM 1519 C CA . LEU A 1 191 ? -16.022 12.085 -5.285 1.00 39.31 191 LEU A CA 1
ATOM 1520 C C . LEU A 1 191 ? -15.214 13.382 -5.078 1.00 39.31 191 LEU A C 1
ATOM 1522 O O . LEU A 1 191 ? -15.319 13.988 -4.015 1.00 39.31 191 LEU A O 1
ATOM 1526 N N . VAL A 1 192 ? -14.462 13.843 -6.087 1.00 41.81 192 VAL A N 1
ATOM 1527 C CA . VAL A 1 192 ? -13.773 15.153 -6.070 1.00 41.81 192 VAL A CA 1
ATOM 1528 C C . VAL A 1 192 ? -14.797 16.297 -6.121 1.00 41.81 192 VAL A C 1
ATOM 1530 O O . VAL A 1 192 ? -14.586 17.361 -5.548 1.00 41.81 192 VAL A O 1
ATOM 1533 N N . ARG A 1 193 ? -15.957 16.050 -6.745 1.00 38.81 193 ARG A N 1
ATOM 1534 C CA . ARG A 1 193 ? -17.086 16.988 -6.844 1.00 38.81 193 ARG A CA 1
ATOM 1535 C C . ARG A 1 193 ? -17.930 17.026 -5.557 1.00 38.81 193 ARG A C 1
ATOM 1537 O O . ARG A 1 193 ? -18.404 18.092 -5.169 1.00 38.81 193 ARG A O 1
ATOM 1544 N N . ALA A 1 194 ? -18.043 15.893 -4.857 1.00 40.00 194 ALA A N 1
ATOM 1545 C CA . ALA A 1 194 ? -18.738 15.779 -3.571 1.00 40.00 194 ALA A CA 1
ATOM 1546 C C . ALA A 1 194 ? -18.008 16.499 -2.421 1.00 40.00 194 ALA A C 1
ATOM 1548 O O . ALA A 1 194 ? -18.655 17.077 -1.553 1.00 40.00 194 ALA A O 1
ATOM 1549 N N . ALA A 1 195 ? -16.671 16.525 -2.436 1.00 42.12 195 ALA A N 1
ATOM 1550 C CA . ALA A 1 195 ? -15.874 17.243 -1.437 1.00 42.12 195 ALA A CA 1
ATOM 1551 C C . ALA A 1 195 ? -15.903 18.781 -1.603 1.00 42.12 195 ALA A C 1
ATOM 1553 O O . ALA A 1 195 ? -15.511 19.495 -0.685 1.00 42.12 195 ALA A O 1
ATOM 1554 N N . LEU A 1 196 ? -16.388 19.291 -2.745 1.00 40.97 196 LEU A N 1
ATOM 1555 C CA . LEU A 1 196 ? -16.477 20.723 -3.075 1.00 40.97 196 LEU A CA 1
ATOM 1556 C C . LEU A 1 196 ? -17.926 21.256 -3.151 1.00 40.97 196 LEU A C 1
ATOM 1558 O O . LEU A 1 196 ? -18.146 22.363 -3.633 1.00 40.97 196 LEU A O 1
ATOM 1562 N N . GLY A 1 197 ? -18.923 20.498 -2.675 1.00 33.72 197 GLY A N 1
ATOM 1563 C CA . GLY A 1 197 ? -20.307 20.981 -2.548 1.00 33.72 197 GLY A CA 1
ATOM 1564 C C . GLY A 1 197 ? -21.164 20.949 -3.824 1.00 33.72 197 GLY A C 1
ATOM 1565 O O . GLY A 1 197 ? -22.136 21.694 -3.916 1.00 33.72 197 GLY A O 1
ATOM 1566 N N . GLY A 1 198 ? -20.855 20.096 -4.808 1.00 32.25 198 GLY A N 1
ATOM 1567 C CA . GLY A 1 198 ? -21.669 19.947 -6.022 1.00 32.25 198 GLY A CA 1
ATOM 1568 C C . GLY A 1 198 ? -22.500 18.660 -6.058 1.00 32.25 198 GLY A C 1
ATOM 1569 O O . GLY A 1 198 ? -21.939 17.574 -6.199 1.00 32.25 198 GLY A O 1
ATOM 1570 N N . CYS A 1 199 ? -23.833 18.773 -6.019 1.00 36.59 199 CYS A N 1
ATOM 1571 C CA . CYS A 1 199 ? -24.742 17.707 -6.464 1.00 36.59 199 CYS A CA 1
ATOM 1572 C C . CYS A 1 199 ? -24.570 17.467 -7.971 1.00 36.59 199 CYS A C 1
ATOM 1574 O O . CYS A 1 199 ? -24.646 18.421 -8.741 1.00 36.59 199 CYS A O 1
ATOM 1576 N N . CYS A 1 200 ? -24.406 16.213 -8.405 1.00 36.72 200 CYS A N 1
ATOM 1577 C CA . CYS A 1 200 ? -24.933 15.775 -9.701 1.00 36.72 200 CYS A CA 1
ATOM 1578 C C . CYS A 1 200 ? -24.993 14.244 -9.785 1.00 36.72 200 CYS A C 1
ATOM 1580 O O . CYS A 1 200 ? -23.978 13.559 -9.639 1.00 36.72 200 CYS A O 1
ATOM 1582 N N . GLU A 1 201 ? -26.200 13.747 -10.022 1.00 45.38 201 GLU A N 1
ATOM 1583 C CA . GLU A 1 201 ? -26.550 12.371 -10.353 1.00 45.38 201 GLU A CA 1
ATOM 1584 C C . GLU A 1 201 ? -25.946 11.984 -11.716 1.00 45.38 201 GLU A C 1
ATOM 1586 O O . GLU A 1 201 ? -26.118 12.709 -12.693 1.00 45.38 201 GLU A O 1
ATOM 1591 N N . ASP A 1 202 ? -25.274 10.832 -11.819 1.00 33.84 202 ASP A N 1
ATOM 1592 C CA . ASP A 1 202 ? -25.034 10.193 -13.121 1.00 3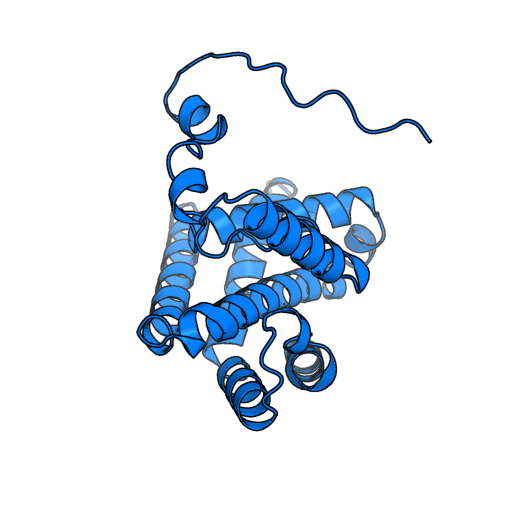3.84 202 ASP A CA 1
ATOM 1593 C C . ASP A 1 202 ? -25.232 8.672 -13.012 1.00 33.84 202 ASP A C 1
ATOM 1595 O O . ASP A 1 202 ? -24.706 7.997 -12.126 1.00 33.84 202 ASP A O 1
ATOM 1599 N N . THR A 1 203 ? -26.068 8.150 -13.905 1.00 36.22 203 THR A N 1
ATOM 1600 C CA . THR A 1 203 ? -26.821 6.887 -13.837 1.00 36.22 203 THR A CA 1
ATOM 1601 C C . THR A 1 203 ? -26.223 5.778 -14.717 1.00 36.22 203 THR A C 1
ATOM 1603 O O . THR A 1 203 ? -26.922 4.852 -15.125 1.00 36.22 203 THR A O 1
ATOM 1606 N N . ARG A 1 204 ? -24.920 5.817 -15.031 1.00 31.86 204 ARG A N 1
ATOM 1607 C CA . ARG A 1 204 ? -24.334 5.018 -16.133 1.00 31.86 204 ARG A CA 1
ATOM 1608 C C . ARG A 1 204 ? -23.494 3.781 -15.782 1.00 31.86 204 ARG A C 1
ATOM 1610 O O . ARG A 1 204 ? -22.669 3.366 -16.588 1.00 31.86 204 ARG A O 1
ATOM 1617 N N . THR A 1 205 ? -23.748 3.106 -14.663 1.00 32.69 205 THR A N 1
ATOM 1618 C CA . THR A 1 205 ? -23.131 1.782 -14.389 1.00 32.69 205 THR A CA 1
ATOM 1619 C C . THR A 1 205 ? -24.086 0.753 -13.780 1.00 32.69 205 THR A C 1
ATOM 1621 O O . THR A 1 205 ? -23.691 -0.110 -13.000 1.00 32.69 205 THR A O 1
ATOM 1624 N N . ARG A 1 206 ? -25.357 0.769 -14.199 1.00 37.91 206 ARG A N 1
ATOM 1625 C CA . ARG A 1 206 ? -26.186 -0.443 -14.172 1.00 37.91 206 ARG A CA 1
ATOM 1626 C C . ARG A 1 206 ? -26.132 -1.100 -15.542 1.00 37.91 206 ARG A C 1
ATOM 1628 O O . ARG A 1 206 ? -26.668 -0.546 -16.490 1.00 37.91 206 ARG A O 1
ATOM 1635 N N . VAL A 1 207 ? -25.481 -2.259 -15.588 1.00 37.97 207 VAL A N 1
ATOM 1636 C CA . VAL A 1 207 ? -25.716 -3.442 -16.439 1.00 37.97 207 VAL A CA 1
ATOM 1637 C C . VAL A 1 207 ? -24.353 -4.085 -16.658 1.00 37.97 207 VAL A C 1
ATOM 1639 O O . VAL A 1 207 ? -23.505 -3.505 -17.324 1.00 37.97 207 VAL A O 1
ATOM 1642 N N . LEU A 1 208 ? -24.151 -5.251 -16.041 1.00 28.05 208 LEU A N 1
ATOM 1643 C CA . LEU A 1 208 ? -23.447 -6.421 -16.587 1.00 28.05 208 LEU A CA 1
ATOM 1644 C C . LEU A 1 208 ? -23.397 -7.504 -15.496 1.00 28.05 208 LEU A C 1
ATOM 1646 O O . LEU A 1 208 ? -22.350 -7.819 -14.944 1.00 28.05 208 LEU A O 1
ATOM 1650 N N . LEU A 1 209 ? -24.574 -8.045 -15.174 1.00 27.12 209 LEU A N 1
ATOM 1651 C CA . LEU A 1 209 ? -24.740 -9.369 -14.575 1.00 27.12 209 LEU A CA 1
ATOM 1652 C C . LEU A 1 209 ? -26.010 -9.984 -15.170 1.00 27.12 209 LEU A C 1
ATOM 1654 O O . LEU A 1 209 ? -27.116 -9.726 -14.705 1.00 27.12 209 LEU A O 1
ATOM 1658 N N . ALA A 1 210 ? -25.826 -10.755 -16.235 1.00 28.00 210 ALA A N 1
ATOM 1659 C CA . ALA A 1 210 ? -26.752 -11.783 -16.686 1.00 28.00 210 ALA A CA 1
ATOM 1660 C C . ALA A 1 210 ? -25.931 -12.809 -17.476 1.00 28.00 210 ALA A C 1
ATOM 1662 O O . ALA A 1 210 ? -25.675 -12.607 -18.661 1.00 28.00 210 ALA A O 1
ATOM 1663 N N . HIS A 1 211 ? -25.410 -13.796 -16.743 1.00 33.84 211 HIS A N 1
ATOM 1664 C CA . HIS A 1 211 ? -25.318 -15.232 -17.042 1.00 33.84 211 HIS A CA 1
ATOM 1665 C C . HIS A 1 211 ? -24.270 -15.879 -16.136 1.00 33.84 211 HIS A C 1
ATOM 1667 O O . HIS A 1 211 ? -23.101 -15.434 -16.160 1.00 33.84 211 HIS A O 1
#

Organism: NCBI:txid89044

Foldseek 3Di:
DLVVLLCCLVPPQPLVLLDVDPDPVLSVVLSVLCNDPLLLVLLVLLLVLLCCVPVVVVDDPPDDHDDPVNSVVSLVSNLVSLCVSLVVQVVDPSSLSGNVLSSLVSSLVSSLVVCCVPPVVLCVDPVSVLVSSQSSLVVCCVRNNVVCSNSLCPDQPPDPVSSVVVVVVVVVCVVVVNDPVVVNVPPPPCVVVVVVDDDDDDDPPPDDDDD

Sequence (211 aa):
VRKSTVQWITNCLPLERLTLKKDVRTFHTVRVSLLVPEVFKLIGLLSHLLYWLVLGVNRSENDQQLTEEALSAMFTAAHELWSVLEGQHRNSAVGVTLTLPALFLTLKRGVERCFEVQYPTFMADESLNQALIDRINTLMMRLFDPDCTYAHFGKFDGTGKAIGLYRQLDMQNAANGHTKASTWSNRSTPLVRAALGGCCEDTRTRVLLAH

pLDDT: mean 77.51, std 21.76, range [27.12, 98.0]

Radius of gyration: 18.79 Å; chains: 1; bounding box: 45×37×60 Å

Secondary structure (DSSP, 8-state):
-HHHHHHHHHHT--HHHH-S---HHHHHHHHHHTTSHHHHHHHHHHHHHHHHHHTGGGS-TTS-PPPHHHHHHHHHHHHHHHHHHHHTTTTSHHIIIIIHHHHHHHHHHHHHHHHHHH-HHHHHSHHHHHHHHHHHHHHHHHHH-TT-SSGGGSS-TTSHHHHHHHHHHHHHHHHTT--TTTTTTT---HHHHHTTT------TT------